Protein AF-A0A6N8KXU2-F1 (afdb_monomer_lite)

pLDDT: mean 87.38, std 12.68, range [38.91, 98.62]

Organism: NCBI:txid1796905

Radius of gyration: 15.98 Å; chains: 1; bounding box: 41×36×48 Å

Structure (mmCIF, N/CA/C/O backbone):
data_AF-A0A6N8KXU2-F1
#
_entry.id   AF-A0A6N8KXU2-F1
#
loop_
_atom_site.group_PDB
_atom_site.id
_atom_site.type_symbol
_atom_site.label_atom_id
_atom_site.label_alt_id
_atom_site.label_comp_id
_atom_site.label_asym_id
_atom_site.label_entity_id
_atom_site.label_seq_id
_atom_site.pdbx_PDB_ins_code
_atom_site.Cartn_x
_atom_site.Cartn_y
_atom_site.Cartn_z
_atom_site.occupancy
_atom_site.B_iso_or_equiv
_atom_site.auth_seq_id
_atom_site.auth_comp_id
_atom_site.auth_asym_id
_atom_site.auth_atom_id
_atom_site.pdbx_PDB_model_num
ATOM 1 N N . MET A 1 1 ? 25.564 -5.562 -4.227 1.00 48.78 1 MET A N 1
ATOM 2 C CA . MET A 1 1 ? 24.371 -6.115 -3.561 1.00 48.78 1 MET A CA 1
ATOM 3 C C . MET A 1 1 ? 23.295 -5.070 -3.730 1.00 48.78 1 MET A C 1
ATOM 5 O O . MET A 1 1 ? 23.654 -3.900 -3.705 1.00 48.78 1 MET A O 1
ATOM 9 N N . SER A 1 2 ? 22.069 -5.476 -4.049 1.00 66.81 2 SER A N 1
ATOM 10 C CA . SER A 1 2 ? 20.947 -4.547 -3.944 1.00 66.81 2 SER A CA 1
ATOM 11 C C . SER A 1 2 ? 20.607 -4.427 -2.455 1.00 66.81 2 SER A C 1
ATOM 13 O O . SER A 1 2 ? 21.058 -5.248 -1.650 1.00 66.81 2 SER A O 1
ATOM 15 N N . GLU A 1 3 ? 19.956 -3.340 -2.080 1.00 80.69 3 GLU A N 1
ATOM 16 C CA . GLU A 1 3 ? 19.550 -3.080 -0.707 1.00 80.69 3 GLU A CA 1
ATOM 17 C C . GLU A 1 3 ? 18.015 -3.194 -0.625 1.00 80.69 3 GLU A C 1
ATOM 19 O O . GLU A 1 3 ? 17.328 -2.815 -1.582 1.00 80.69 3 GLU A O 1
ATOM 24 N N . PRO A 1 4 ? 17.450 -3.761 0.460 1.00 85.88 4 PRO A N 1
ATOM 25 C CA . PRO A 1 4 ? 16.006 -3.900 0.602 1.00 85.88 4 PRO A CA 1
ATOM 26 C C . PRO A 1 4 ? 15.345 -2.528 0.686 1.00 85.88 4 PRO A C 1
ATOM 28 O O . PRO A 1 4 ? 15.798 -1.650 1.419 1.00 85.88 4 PRO A O 1
ATOM 31 N N . SER A 1 5 ? 14.247 -2.372 -0.048 1.00 91.50 5 SER A N 1
ATOM 32 C CA . SER A 1 5 ? 13.380 -1.203 0.044 1.00 91.50 5 SER A CA 1
ATOM 33 C C . SER A 1 5 ? 12.462 -1.302 1.259 1.00 91.50 5 SER A C 1
ATOM 35 O O . SER A 1 5 ? 12.186 -2.393 1.765 1.00 91.50 5 SER A O 1
ATOM 37 N N . SER A 1 6 ? 11.944 -0.156 1.684 1.00 92.69 6 SER A N 1
ATOM 38 C CA . SER A 1 6 ? 10.907 -0.037 2.701 1.00 92.69 6 SER A CA 1
ATOM 39 C C . SER A 1 6 ? 9.523 0.007 2.055 1.00 92.69 6 SER A C 1
ATOM 41 O O . SER A 1 6 ? 9.358 0.523 0.948 1.00 92.69 6 SER A O 1
ATOM 43 N N . LEU A 1 7 ? 8.525 -0.527 2.757 1.00 95.06 7 LEU A N 1
ATOM 44 C CA . LEU A 1 7 ? 7.111 -0.451 2.400 1.00 95.06 7 LEU A CA 1
ATOM 45 C C . LEU A 1 7 ? 6.400 0.471 3.385 1.00 95.06 7 LEU A C 1
ATOM 47 O O . LEU A 1 7 ? 6.467 0.258 4.594 1.00 95.06 7 LEU A O 1
ATOM 51 N N . TYR A 1 8 ? 5.688 1.458 2.861 1.00 94.06 8 TYR A N 1
ATOM 52 C CA . TYR A 1 8 ? 4.816 2.328 3.636 1.00 94.06 8 TYR A CA 1
ATOM 53 C C . TYR A 1 8 ? 3.423 2.330 3.021 1.00 94.06 8 TYR A C 1
ATOM 55 O O . TYR A 1 8 ? 3.281 2.453 1.807 1.00 94.06 8 TYR A O 1
ATOM 63 N N . ILE A 1 9 ? 2.392 2.203 3.845 1.00 95.94 9 ILE A N 1
ATOM 64 C CA . ILE A 1 9 ? 0.997 2.231 3.422 1.00 95.94 9 ILE A CA 1
ATOM 65 C C . ILE A 1 9 ? 0.244 3.162 4.359 1.00 95.94 9 ILE A C 1
ATOM 67 O O . ILE A 1 9 ? 0.370 3.049 5.575 1.00 95.94 9 ILE A O 1
ATOM 71 N N . LYS A 1 10 ? -0.551 4.061 3.784 1.00 95.25 10 LYS A N 1
ATOM 72 C CA . LYS A 1 10 ? -1.437 4.965 4.514 1.00 95.25 10 LYS A CA 1
ATOM 73 C C . LYS A 1 10 ? -2.760 5.068 3.788 1.00 95.25 10 LYS A C 1
ATOM 75 O O . LYS A 1 10 ? -2.794 5.384 2.597 1.00 95.25 10 LYS A O 1
ATOM 80 N N . VAL A 1 11 ? -3.845 4.803 4.500 1.00 97.00 11 VAL A N 1
ATOM 81 C CA . VAL A 1 11 ? -5.174 4.711 3.902 1.00 97.00 11 VAL A CA 1
ATOM 82 C C . VAL A 1 11 ? -6.186 5.320 4.851 1.00 97.00 11 VAL A C 1
ATOM 84 O O . VAL A 1 11 ? -6.336 4.859 5.979 1.00 97.00 11 VAL A O 1
ATOM 87 N N . LYS A 1 12 ? -6.912 6.328 4.371 1.00 97.50 12 LYS A N 1
ATOM 88 C CA . LYS A 1 12 ? -8.147 6.778 4.999 1.00 97.50 12 LYS A CA 1
ATOM 89 C C . LYS A 1 12 ? -9.234 5.765 4.652 1.00 97.50 12 LYS A C 1
ATOM 91 O O . LYS A 1 12 ? -9.623 5.683 3.488 1.00 97.50 12 LYS A O 1
ATOM 96 N N . ILE A 1 13 ? -9.678 4.994 5.635 1.00 98.38 13 ILE A N 1
ATOM 97 C CA . ILE A 1 13 ? -10.637 3.902 5.472 1.00 98.38 13 ILE A CA 1
ATOM 98 C C . ILE A 1 13 ? -11.379 3.661 6.786 1.00 98.38 13 ILE A C 1
ATOM 100 O O . ILE A 1 13 ? -10.768 3.584 7.850 1.00 98.38 13 ILE A O 1
ATOM 104 N N . GLU A 1 14 ? -12.697 3.496 6.728 1.00 98.19 14 GLU A N 1
ATOM 105 C CA . GLU A 1 14 ? -13.480 3.085 7.882 1.00 98.19 14 GLU A CA 1
ATOM 106 C C . GLU A 1 14 ? -13.049 1.697 8.374 1.00 98.19 14 GLU A C 1
ATOM 108 O O . GLU A 1 14 ? -12.844 0.754 7.604 1.00 98.19 14 GLU A O 1
ATOM 113 N N . GLN A 1 15 ? -13.014 1.523 9.694 1.00 98.12 15 GLN A N 1
ATOM 114 C CA . GLN A 1 15 ? -12.578 0.279 10.328 1.00 98.12 15 GLN A CA 1
ATOM 115 C C . GLN A 1 15 ? -13.361 -0.949 9.834 1.00 98.12 15 GLN A C 1
ATOM 117 O O . GLN A 1 15 ? -12.809 -2.041 9.712 1.00 98.12 15 GLN A O 1
ATOM 122 N N . SER A 1 16 ? -14.652 -0.790 9.528 1.00 98.31 16 SER A N 1
ATOM 123 C CA . SER A 1 16 ? -15.491 -1.885 9.028 1.00 98.31 16 SER A CA 1
ATOM 124 C C . SER A 1 16 ? -15.087 -2.345 7.616 1.00 98.31 16 SER A C 1
ATOM 126 O O . SER A 1 16 ? -15.074 -3.550 7.332 1.00 98.31 16 SER A O 1
ATOM 128 N N . HIS A 1 17 ? -14.681 -1.411 6.754 1.00 98.56 17 HIS A N 1
ATOM 129 C CA . HIS A 1 17 ? -14.175 -1.681 5.411 1.00 98.56 17 HIS A CA 1
ATOM 130 C C . HIS A 1 17 ? -12.783 -2.313 5.473 1.00 98.56 17 HIS A C 1
ATOM 132 O O . HIS A 1 17 ? -12.545 -3.342 4.838 1.00 98.56 17 HIS A O 1
ATOM 138 N N . LEU A 1 18 ? -11.905 -1.787 6.333 1.00 98.62 18 LEU A N 1
ATOM 139 C CA . LEU A 1 18 ? -10.579 -2.355 6.578 1.00 98.62 18 LEU A CA 1
ATOM 140 C C . LEU A 1 18 ? -10.656 -3.799 7.096 1.00 98.62 18 LEU A C 1
ATOM 142 O O . LEU A 1 18 ? -9.958 -4.685 6.605 1.00 98.62 18 LEU A O 1
ATOM 146 N N . ASN A 1 19 ? -11.562 -4.072 8.036 1.00 98.56 19 ASN A N 1
ATOM 147 C CA . ASN A 1 19 ? -11.797 -5.427 8.534 1.00 98.56 19 ASN A CA 1
ATOM 148 C C . ASN A 1 19 ? -12.297 -6.371 7.429 1.00 98.56 19 ASN A C 1
ATOM 150 O O . ASN A 1 19 ? -11.917 -7.543 7.394 1.00 98.56 19 ASN A O 1
ATOM 154 N N . SER A 1 20 ? -13.120 -5.865 6.506 1.00 98.50 20 SER A N 1
ATOM 155 C CA . SER A 1 20 ? -13.600 -6.636 5.355 1.00 98.50 20 SER A CA 1
ATOM 156 C C . SER A 1 20 ? -12.462 -6.986 4.394 1.00 98.50 20 SER A C 1
ATOM 158 O O . SER A 1 20 ? -12.374 -8.132 3.948 1.00 98.50 20 SER A O 1
ATOM 160 N N . PHE A 1 21 ? -11.550 -6.043 4.139 1.00 98.25 21 PHE A N 1
ATOM 161 C CA . PHE A 1 21 ? -10.317 -6.300 3.395 1.00 98.25 21 PHE A CA 1
ATOM 162 C C . PHE A 1 21 ? -9.461 -7.364 4.083 1.00 98.25 21 PHE A C 1
ATOM 164 O O . PHE A 1 21 ? -9.044 -8.333 3.449 1.00 98.25 21 PHE A O 1
ATOM 171 N N . PHE A 1 22 ? -9.232 -7.230 5.388 1.00 98.62 22 PHE A N 1
ATOM 172 C CA . PHE A 1 22 ? -8.391 -8.152 6.147 1.00 98.62 22 PHE A CA 1
ATOM 173 C C . PHE A 1 22 ? -8.942 -9.574 6.226 1.00 98.62 22 PHE A C 1
ATOM 175 O O . PHE A 1 22 ? -8.154 -10.519 6.282 1.00 98.62 22 PHE A O 1
ATOM 182 N N . ALA A 1 23 ? -10.264 -9.743 6.194 1.00 98.38 23 ALA A N 1
ATOM 183 C CA . ALA A 1 23 ? -10.912 -11.051 6.165 1.00 98.38 23 ALA A CA 1
ATOM 184 C C . ALA A 1 23 ? -10.867 -11.727 4.781 1.00 98.38 23 ALA A C 1
ATOM 186 O O . ALA A 1 23 ? -11.053 -12.944 4.683 1.00 98.38 23 ALA A O 1
ATOM 187 N N . ALA A 1 24 ? -10.638 -10.964 3.711 1.00 97.50 24 ALA A N 1
ATOM 188 C CA . ALA A 1 24 ? -10.588 -11.485 2.354 1.00 97.50 24 ALA A CA 1
ATOM 189 C C . ALA A 1 24 ? -9.274 -12.213 2.056 1.00 97.50 24 ALA A C 1
ATOM 191 O O . ALA A 1 24 ? -8.282 -12.070 2.768 1.00 97.50 24 ALA A O 1
ATOM 192 N N . ARG A 1 25 ? -9.266 -13.016 0.988 1.00 95.69 25 ARG A N 1
ATOM 193 C CA . ARG A 1 25 ? -8.050 -13.671 0.489 1.00 95.69 25 ARG A CA 1
ATOM 194 C C . ARG A 1 25 ? -7.204 -12.692 -0.329 1.00 95.69 25 ARG A C 1
ATOM 196 O O . ARG A 1 25 ? -7.798 -11.880 -1.040 1.00 95.69 25 ARG A O 1
ATOM 203 N N . PRO A 1 26 ? -5.866 -12.839 -0.331 1.00 93.12 26 PRO A N 1
ATOM 204 C CA . PRO A 1 26 ? -5.005 -12.093 -1.239 1.00 93.12 26 PRO A CA 1
ATOM 205 C C . PRO A 1 26 ? -5.450 -12.250 -2.685 1.00 93.12 26 PRO A C 1
ATOM 207 O O . PRO A 1 26 ? -5.642 -13.367 -3.178 1.00 93.12 26 PRO A O 1
ATOM 210 N N . ALA A 1 27 ? -5.627 -11.115 -3.356 1.00 85.06 27 ALA A N 1
ATOM 211 C CA . ALA A 1 27 ? -6.028 -11.094 -4.748 1.00 85.06 27 ALA A CA 1
ATOM 212 C C . ALA A 1 27 ? -4.944 -11.733 -5.626 1.00 85.06 27 ALA A C 1
ATOM 214 O O . ALA A 1 27 ? -3.754 -11.424 -5.528 1.00 85.06 27 ALA A O 1
ATOM 215 N N . THR A 1 28 ? -5.364 -12.607 -6.536 1.00 76.81 28 THR A N 1
ATOM 216 C CA . THR A 1 28 ? -4.525 -13.056 -7.648 1.00 76.81 28 THR A CA 1
ATOM 217 C C . THR A 1 28 ? -4.659 -12.027 -8.762 1.00 76.81 28 THR A C 1
ATOM 219 O O . THR A 1 28 ? -5.720 -11.931 -9.381 1.00 76.81 28 THR A O 1
ATOM 222 N N . ALA A 1 29 ? -3.631 -11.216 -8.992 1.00 68.38 29 ALA A N 1
ATOM 223 C CA . ALA A 1 29 ? -3.751 -10.136 -9.960 1.00 68.38 29 ALA A CA 1
ATOM 224 C C . ALA A 1 29 ? -3.872 -10.630 -11.400 1.00 68.38 29 ALA A C 1
ATOM 226 O O . ALA A 1 29 ? -3.250 -11.612 -11.810 1.00 68.38 29 ALA A O 1
ATOM 227 N N . THR A 1 30 ? -4.620 -9.848 -12.174 1.00 62.84 30 THR A N 1
ATOM 228 C CA . THR A 1 30 ? -4.462 -9.751 -13.624 1.00 62.84 30 THR A CA 1
ATOM 229 C C . THR A 1 30 ? -3.836 -8.386 -13.879 1.00 62.84 30 THR A C 1
ATOM 231 O O . THR A 1 30 ? -4.358 -7.391 -13.374 1.00 62.84 30 THR A O 1
ATOM 234 N N . ALA A 1 31 ? -2.710 -8.330 -14.589 1.00 69.06 31 ALA A N 1
ATOM 235 C CA . ALA A 1 31 ? -1.998 -7.075 -14.797 1.00 69.06 31 ALA A CA 1
ATOM 236 C C . ALA A 1 31 ? -2.904 -6.015 -15.445 1.00 69.06 31 ALA A C 1
ATOM 238 O O . ALA A 1 31 ? -3.555 -6.271 -16.461 1.00 69.06 31 ALA A O 1
ATOM 239 N N . SER A 1 32 ? -2.955 -4.820 -14.852 1.00 83.12 32 SER A N 1
ATOM 240 C CA . SER A 1 32 ? -3.640 -3.681 -15.463 1.00 83.12 32 SER A CA 1
ATOM 241 C C . SER A 1 32 ? -2.713 -3.001 -16.474 1.00 83.12 32 SER A C 1
ATOM 243 O O . SER A 1 32 ? -1.491 -3.012 -16.324 1.00 83.12 32 SER A O 1
ATOM 245 N N . LYS A 1 33 ? -3.279 -2.326 -17.483 1.00 88.56 33 LYS A N 1
ATOM 246 C CA . LYS A 1 33 ? -2.478 -1.529 -18.436 1.00 88.56 33 LYS A CA 1
ATOM 247 C C . LYS A 1 33 ? -1.626 -0.462 -17.741 1.00 88.56 33 LYS A C 1
ATOM 249 O O . LYS A 1 33 ? -0.551 -0.121 -18.221 1.00 88.56 33 LYS A O 1
ATOM 254 N N . ASN A 1 34 ? -2.115 0.083 -16.628 1.00 92.62 34 ASN A N 1
ATOM 255 C CA . ASN A 1 34 ? -1.386 1.076 -15.849 1.00 92.62 34 ASN A CA 1
ATOM 256 C C . ASN A 1 34 ? -0.218 0.437 -15.063 1.00 92.62 34 ASN A C 1
ATOM 258 O O . ASN A 1 34 ? 0.867 1.011 -15.049 1.00 92.62 34 ASN A O 1
ATOM 262 N N . GLN A 1 35 ? -0.379 -0.781 -14.533 1.00 91.69 35 GLN A N 1
ATOM 263 C CA . GLN A 1 35 ? 0.725 -1.544 -13.935 1.00 91.69 35 GLN A CA 1
ATOM 264 C C . GLN A 1 35 ? 1.794 -1.907 -14.974 1.00 91.69 35 GLN A C 1
ATOM 266 O O . GLN A 1 35 ? 2.985 -1.776 -14.704 1.00 91.69 35 GLN A O 1
ATOM 271 N N . GLU A 1 36 ? 1.387 -2.322 -16.178 1.00 91.94 36 GLU A N 1
ATOM 272 C CA . GLU A 1 36 ? 2.316 -2.584 -17.285 1.00 91.94 36 GLU A CA 1
ATOM 273 C C . GLU A 1 36 ? 3.099 -1.324 -17.675 1.00 91.94 36 GLU A C 1
ATOM 275 O O . GLU A 1 36 ? 4.317 -1.382 -17.835 1.00 91.94 36 GLU A O 1
ATOM 280 N N . ALA A 1 37 ? 2.429 -0.173 -17.786 1.00 92.44 37 ALA A N 1
ATOM 281 C CA . ALA A 1 37 ? 3.085 1.096 -18.093 1.00 92.44 37 ALA A CA 1
ATOM 282 C C . ALA A 1 37 ? 4.099 1.501 -17.009 1.00 92.44 37 ALA A C 1
ATOM 284 O O . ALA A 1 37 ? 5.222 1.893 -17.338 1.00 92.44 37 ALA A O 1
ATOM 285 N N . TRP A 1 38 ? 3.739 1.355 -15.729 1.00 93.44 38 TRP A N 1
ATOM 286 C CA . TRP A 1 38 ? 4.672 1.557 -14.620 1.00 93.44 38 TRP A CA 1
ATOM 287 C C . TRP A 1 38 ? 5.869 0.604 -14.718 1.00 93.44 38 TRP A C 1
ATOM 289 O O . TRP A 1 38 ? 7.009 1.069 -14.701 1.00 93.44 38 TRP A O 1
ATOM 299 N N . TRP A 1 39 ? 5.642 -0.696 -14.918 1.00 93.06 39 TRP A N 1
ATOM 300 C CA . TRP A 1 39 ? 6.710 -1.692 -15.035 1.00 93.06 39 TRP A CA 1
ATOM 301 C C . TRP A 1 39 ? 7.709 -1.344 -16.146 1.00 93.06 39 TRP A C 1
ATOM 303 O O . TRP A 1 39 ? 8.917 -1.329 -15.915 1.00 93.06 39 TRP A O 1
ATOM 313 N N . GLN A 1 40 ? 7.208 -0.976 -17.329 1.00 91.69 40 GLN A N 1
ATOM 314 C CA . GLN A 1 40 ? 8.038 -0.615 -18.485 1.00 91.69 40 GLN A CA 1
ATOM 315 C C . GLN A 1 40 ? 8.783 0.717 -18.318 1.00 91.69 40 GLN A C 1
ATOM 317 O O . GLN A 1 40 ? 9.769 0.964 -19.010 1.00 91.69 40 GLN A O 1
ATOM 322 N N . SER A 1 41 ? 8.338 1.581 -17.402 1.00 90.56 41 SER A N 1
ATOM 323 C CA . SER A 1 41 ? 9.043 2.829 -17.085 1.00 90.56 41 SER A CA 1
ATOM 324 C C . SER A 1 41 ? 10.292 2.616 -16.227 1.00 90.56 41 SER A C 1
ATOM 326 O O . SER A 1 41 ? 11.170 3.480 -16.201 1.00 90.56 41 SER A O 1
ATOM 328 N N . ARG A 1 42 ? 10.376 1.497 -15.489 1.00 87.75 42 ARG A N 1
ATOM 329 C CA . ARG A 1 42 ? 11.459 1.269 -14.529 1.00 87.75 42 ARG A CA 1
ATOM 330 C C . ARG A 1 42 ? 12.764 0.975 -15.268 1.00 87.75 42 ARG A C 1
ATOM 332 O O . ARG A 1 42 ? 12.830 0.146 -16.176 1.00 87.75 42 ARG A O 1
ATOM 339 N N . LYS A 1 43 ? 13.849 1.623 -14.840 1.00 83.81 43 LYS A N 1
ATOM 340 C CA . LYS A 1 43 ? 15.184 1.399 -15.402 1.00 83.81 43 LYS A CA 1
ATOM 341 C C . LYS A 1 43 ? 15.750 0.066 -14.907 1.00 83.81 43 LYS A C 1
ATOM 343 O O . LYS A 1 43 ? 16.287 -0.016 -13.807 1.00 83.81 43 LYS A O 1
ATOM 348 N N . MET A 1 44 ? 15.666 -0.969 -15.737 1.00 83.25 44 MET A N 1
ATOM 349 C CA . MET A 1 44 ? 16.215 -2.297 -15.444 1.00 83.25 44 MET A CA 1
ATOM 350 C C . MET A 1 44 ? 17.469 -2.568 -16.273 1.00 83.25 44 MET A C 1
ATOM 352 O O . MET A 1 44 ? 17.548 -2.186 -17.439 1.00 83.25 44 MET A O 1
ATOM 356 N N . TYR A 1 45 ? 18.441 -3.272 -15.687 1.00 79.38 45 TYR A N 1
ATOM 357 C CA . TYR A 1 45 ? 19.647 -3.696 -16.409 1.00 79.38 45 TYR A CA 1
ATOM 358 C C . TYR A 1 45 ? 19.316 -4.622 -17.593 1.00 79.38 45 TYR A C 1
ATOM 360 O O . TYR A 1 45 ? 19.949 -4.540 -18.641 1.00 79.38 45 TYR A O 1
ATOM 368 N N . SER A 1 46 ? 18.291 -5.466 -17.437 1.00 84.50 46 SER A N 1
ATOM 369 C CA . SER A 1 46 ? 17.734 -6.309 -18.496 1.00 84.50 46 SER A CA 1
ATOM 370 C C . SER A 1 46 ? 16.210 -6.173 -18.492 1.00 84.50 46 SER A C 1
ATOM 372 O O . SER A 1 46 ? 15.569 -6.792 -17.640 1.00 84.50 46 SER A O 1
ATOM 374 N N . PRO A 1 47 ? 15.623 -5.371 -19.399 1.00 84.44 47 PRO A N 1
ATOM 375 C CA . PRO A 1 47 ? 14.175 -5.263 -19.526 1.00 84.44 47 PRO A CA 1
ATOM 376 C C . PRO A 1 47 ? 13.534 -6.639 -19.726 1.00 84.44 47 PRO A C 1
ATOM 378 O O . PRO A 1 47 ? 14.046 -7.469 -20.479 1.00 84.44 47 PRO A O 1
ATOM 381 N N . MET A 1 48 ? 12.422 -6.878 -19.040 1.00 89.06 48 MET A N 1
ATOM 382 C CA . MET A 1 48 ? 11.649 -8.112 -19.141 1.00 89.06 48 MET A CA 1
ATOM 383 C C . MET A 1 48 ? 10.159 -7.809 -19.051 1.00 89.06 48 MET A C 1
ATOM 385 O O . MET A 1 48 ? 9.765 -6.773 -18.513 1.00 89.06 48 MET A O 1
ATOM 389 N N . ASP A 1 49 ? 9.332 -8.727 -19.541 1.00 90.25 49 ASP A N 1
ATOM 390 C CA . ASP A 1 49 ? 7.884 -8.621 -19.389 1.00 90.25 49 ASP A CA 1
ATOM 391 C C . ASP A 1 49 ? 7.482 -8.698 -17.912 1.00 90.25 49 ASP A C 1
ATOM 393 O O . ASP A 1 49 ? 8.138 -9.375 -17.112 1.00 90.25 49 ASP A O 1
ATOM 397 N N . LEU A 1 50 ? 6.392 -8.009 -17.560 1.00 89.56 50 LEU A N 1
ATOM 398 C CA . LEU A 1 50 ? 5.820 -8.040 -16.217 1.00 89.56 50 LEU A CA 1
ATOM 399 C C . LEU A 1 50 ? 5.500 -9.498 -15.840 1.00 89.56 50 LEU A C 1
ATOM 401 O O . LEU A 1 50 ? 4.673 -10.124 -16.519 1.00 89.56 50 LEU A O 1
ATOM 405 N N . PRO A 1 51 ? 6.123 -10.056 -14.782 1.00 87.75 51 PRO A N 1
ATOM 406 C CA . PRO A 1 51 ? 5.885 -11.434 -14.382 1.00 87.75 51 PRO A CA 1
ATOM 407 C C . PRO A 1 51 ? 4.408 -11.702 -14.093 1.00 87.75 51 PRO A C 1
ATOM 409 O O . PRO A 1 51 ? 3.775 -11.009 -13.300 1.00 87.75 51 PRO A O 1
ATOM 412 N N . GLN A 1 52 ? 3.872 -12.743 -14.724 1.00 84.56 52 GLN A N 1
ATOM 413 C CA . GLN A 1 52 ? 2.487 -13.170 -14.545 1.00 84.56 52 GLN A CA 1
ATOM 414 C C . GLN A 1 52 ? 2.392 -14.308 -13.525 1.00 84.56 52 GLN A C 1
ATOM 416 O O . GLN A 1 52 ? 3.333 -15.085 -13.352 1.00 84.56 52 GLN A O 1
ATOM 421 N N . GLY 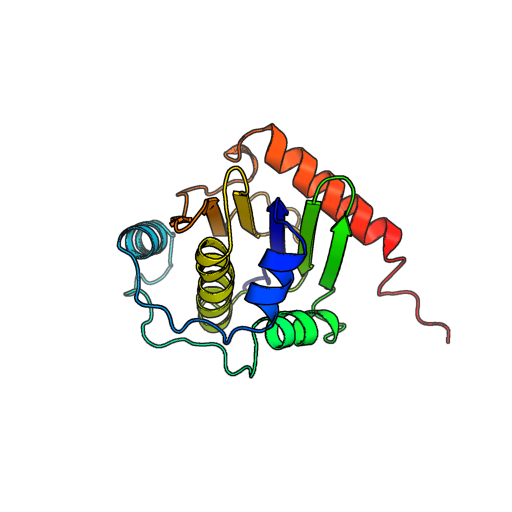A 1 53 ? 1.233 -14.434 -12.876 1.00 83.12 53 GLY A N 1
ATOM 422 C CA . GLY A 1 53 ? 0.932 -15.568 -11.996 1.00 83.12 53 GLY A CA 1
ATOM 423 C C . GLY A 1 53 ? 1.696 -15.579 -10.670 1.00 83.12 53 GLY A C 1
ATOM 424 O O . GLY A 1 53 ? 1.795 -16.630 -10.042 1.00 83.12 53 GLY A O 1
ATOM 425 N N . LEU A 1 54 ? 2.236 -14.436 -10.237 1.00 86.88 54 LEU A N 1
ATOM 426 C CA . LEU A 1 54 ? 2.765 -14.277 -8.884 1.00 86.88 54 LEU A CA 1
ATOM 427 C C . LEU A 1 54 ? 1.613 -13.994 -7.911 1.00 86.88 54 LEU A C 1
ATOM 429 O O . LEU A 1 54 ? 0.763 -13.145 -8.179 1.00 86.88 54 LEU A O 1
ATOM 433 N N . PHE A 1 55 ? 1.584 -14.695 -6.779 1.00 86.62 55 PHE A N 1
ATOM 434 C CA . PHE A 1 55 ? 0.548 -14.540 -5.759 1.00 86.62 55 PHE A CA 1
ATOM 435 C C . PHE A 1 55 ? 1.090 -14.850 -4.365 1.00 86.62 55 PHE A C 1
ATOM 437 O O . PHE A 1 55 ? 2.049 -15.609 -4.217 1.00 86.62 55 PHE A O 1
ATOM 444 N N . ILE A 1 56 ? 0.447 -14.276 -3.346 1.00 91.44 56 ILE A N 1
ATOM 445 C CA . ILE A 1 56 ? 0.753 -14.553 -1.942 1.00 91.44 56 ILE A CA 1
ATOM 446 C C . ILE A 1 56 ? -0.020 -15.794 -1.499 1.00 91.44 56 ILE A C 1
ATOM 448 O O . ILE A 1 56 ? -1.237 -15.878 -1.670 1.00 91.44 56 ILE A O 1
ATOM 452 N N . GLN A 1 57 ? 0.682 -16.758 -0.908 1.00 91.75 57 GLN A N 1
ATOM 453 C CA . GLN A 1 57 ? 0.071 -17.945 -0.314 1.00 91.75 57 GLN A CA 1
ATOM 454 C C . GLN A 1 57 ? -0.303 -17.685 1.144 1.00 91.75 57 GLN A C 1
ATOM 456 O O . GLN A 1 57 ? 0.343 -18.184 2.056 1.00 91.75 57 GLN A O 1
ATOM 461 N N . ALA A 1 58 ? -1.373 -16.924 1.356 1.00 94.94 58 ALA A N 1
ATOM 462 C CA . ALA A 1 58 ? -1.927 -16.692 2.684 1.00 94.94 58 ALA A CA 1
ATOM 463 C C . ALA A 1 58 ? -3.432 -16.973 2.714 1.00 94.94 58 ALA A C 1
ATOM 465 O O . ALA A 1 58 ? -4.133 -16.876 1.703 1.00 94.94 58 ALA A O 1
ATOM 466 N N . ALA A 1 59 ? -3.934 -17.347 3.893 1.00 96.38 59 ALA A N 1
ATOM 467 C CA . ALA A 1 59 ? -5.354 -17.625 4.083 1.00 96.38 59 ALA A CA 1
ATOM 468 C C . ALA A 1 59 ? -6.212 -16.356 3.982 1.00 96.38 59 ALA A C 1
ATOM 470 O O . ALA A 1 59 ? -7.353 -16.437 3.528 1.00 96.38 59 ALA A O 1
ATOM 471 N N . THR A 1 60 ? -5.663 -15.212 4.394 1.00 98.19 60 THR A N 1
ATOM 472 C CA . THR A 1 60 ? -6.311 -13.899 4.377 1.00 98.19 60 THR A CA 1
ATOM 473 C C . THR A 1 60 ? -5.283 -12.789 4.150 1.00 98.19 60 THR A C 1
ATOM 475 O O . THR A 1 60 ? -4.088 -13.012 4.349 1.00 98.19 60 THR A O 1
ATOM 478 N N . ASN A 1 61 ? -5.734 -11.590 3.776 1.00 97.81 61 ASN A N 1
ATOM 479 C CA . ASN A 1 61 ? -4.889 -10.397 3.707 1.00 97.81 61 ASN A CA 1
ATOM 480 C C . ASN A 1 61 ? -4.266 -10.086 5.069 1.00 97.81 61 ASN A C 1
ATOM 482 O O . ASN A 1 61 ? -3.082 -9.778 5.134 1.00 97.81 61 ASN A O 1
ATOM 486 N N . ARG A 1 62 ? -5.020 -10.256 6.166 1.00 98.38 62 ARG A N 1
ATOM 487 C CA . ARG A 1 62 ? -4.503 -10.076 7.533 1.00 98.38 62 ARG A CA 1
ATOM 488 C C . ARG A 1 62 ? -3.243 -10.899 7.800 1.00 98.38 62 ARG A C 1
ATOM 490 O O . ARG A 1 62 ? -2.259 -10.368 8.299 1.00 98.38 62 ARG A O 1
ATOM 497 N N . ALA A 1 63 ? -3.254 -12.171 7.399 1.00 98.06 63 ALA A N 1
ATOM 498 C CA . ALA A 1 63 ? -2.125 -13.071 7.611 1.00 98.06 63 ALA A CA 1
ATOM 499 C C . ALA A 1 63 ? -0.845 -12.608 6.889 1.00 98.06 63 ALA A C 1
ATOM 501 O O . ALA A 1 63 ? 0.246 -12.882 7.373 1.00 98.06 63 ALA A O 1
ATOM 502 N N . VAL A 1 64 ? -0.973 -11.880 5.772 1.00 96.75 64 VAL A N 1
ATOM 503 C CA . VAL A 1 64 ? 0.172 -11.302 5.048 1.00 96.75 64 VAL A CA 1
ATOM 504 C C . VAL A 1 64 ? 0.872 -10.236 5.892 1.00 96.75 64 VAL A C 1
ATOM 506 O O . VAL A 1 64 ? 2.092 -10.252 6.030 1.00 96.75 64 VAL A O 1
ATOM 509 N N . PHE A 1 65 ? 0.103 -9.312 6.467 1.00 97.56 65 PHE A N 1
ATOM 510 C CA . PHE A 1 65 ? 0.654 -8.238 7.296 1.00 97.56 65 PHE A CA 1
ATOM 511 C C . PHE A 1 65 ? 1.142 -8.763 8.650 1.00 97.56 65 PHE A C 1
ATOM 513 O O . PHE A 1 65 ? 2.184 -8.325 9.130 1.00 97.56 65 PHE A O 1
ATOM 520 N N . ASP A 1 66 ? 0.454 -9.750 9.231 1.00 97.62 66 ASP A N 1
ATOM 521 C CA . ASP A 1 66 ? 0.873 -10.384 10.487 1.00 97.62 66 ASP A CA 1
ATOM 522 C C . ASP A 1 66 ? 2.221 -11.102 10.358 1.00 97.62 66 ASP A C 1
ATOM 524 O O . ASP A 1 66 ? 3.016 -11.075 11.295 1.00 97.62 66 ASP A O 1
ATOM 528 N N . GLU A 1 67 ? 2.507 -11.716 9.206 1.00 95.69 67 GLU A N 1
ATOM 529 C CA . GLU A 1 67 ? 3.807 -12.342 8.943 1.00 95.69 67 GLU A CA 1
ATOM 530 C C . GLU A 1 67 ? 4.943 -11.308 8.972 1.00 95.69 67 GLU A C 1
ATOM 532 O O . GLU A 1 67 ? 5.972 -11.544 9.607 1.00 95.69 67 GLU A O 1
ATOM 537 N N . LEU A 1 68 ? 4.731 -10.133 8.370 1.00 94.69 68 LEU A N 1
ATOM 538 C CA . LEU A 1 68 ? 5.698 -9.031 8.401 1.00 94.69 68 LEU A CA 1
ATOM 539 C C . LEU A 1 68 ? 5.859 -8.439 9.805 1.00 94.69 68 LEU A C 1
ATOM 541 O O . LEU A 1 68 ? 6.980 -8.178 10.229 1.00 94.69 68 LEU A O 1
ATOM 545 N N . LEU A 1 69 ? 4.760 -8.260 10.545 1.00 94.38 69 LEU A N 1
ATOM 546 C CA . LEU A 1 69 ? 4.792 -7.781 11.934 1.00 94.38 69 LEU A CA 1
ATOM 547 C C . LEU A 1 69 ? 5.507 -8.764 12.869 1.00 94.38 69 LEU A C 1
ATOM 549 O O . LEU A 1 69 ? 6.143 -8.351 13.838 1.00 94.38 69 LEU A O 1
ATOM 553 N N . ALA A 1 70 ? 5.415 -10.066 12.590 1.00 93.88 70 ALA A N 1
ATOM 554 C CA . ALA A 1 70 ? 6.076 -11.101 13.373 1.00 93.88 70 ALA A CA 1
ATOM 555 C C . ALA A 1 70 ? 7.569 -11.271 13.030 1.00 93.88 70 ALA A C 1
ATOM 557 O O . ALA A 1 70 ? 8.340 -11.712 13.893 1.00 93.88 70 ALA A O 1
ATOM 558 N N . ASP A 1 71 ? 8.008 -10.936 11.808 1.00 90.88 71 ASP A N 1
ATOM 559 C CA . ASP A 1 71 ? 9.426 -10.995 11.439 1.00 90.88 71 ASP A CA 1
ATOM 560 C C . ASP A 1 71 ? 10.191 -9.803 12.026 1.00 90.88 71 ASP A C 1
ATOM 562 O O . ASP A 1 71 ? 10.207 -8.692 11.497 1.00 90.88 71 ASP A O 1
ATOM 566 N N . ARG A 1 72 ? 10.930 -10.061 13.109 1.00 85.25 72 ARG A N 1
ATOM 567 C CA . ARG A 1 72 ? 11.792 -9.060 13.760 1.00 85.25 72 ARG A CA 1
ATOM 568 C C . ARG A 1 72 ? 12.799 -8.403 12.815 1.00 85.25 72 ARG A C 1
ATOM 570 O O . ARG A 1 72 ? 13.249 -7.300 13.100 1.00 85.25 72 ARG A O 1
ATOM 577 N N . ARG A 1 73 ? 13.183 -9.067 11.721 1.00 85.88 73 ARG A N 1
ATOM 578 C CA . ARG A 1 73 ? 14.129 -8.517 10.739 1.00 85.88 73 ARG A CA 1
ATOM 579 C C . ARG A 1 73 ? 13.467 -7.521 9.797 1.00 85.88 73 ARG A C 1
ATOM 581 O O . ARG A 1 73 ? 14.181 -6.690 9.254 1.00 85.88 73 ARG A O 1
ATOM 588 N N . ALA A 1 74 ? 12.149 -7.609 9.614 1.00 86.56 74 ALA A N 1
ATOM 589 C CA . ALA A 1 74 ? 11.375 -6.716 8.760 1.00 86.56 74 ALA A CA 1
ATOM 590 C C . ALA A 1 74 ? 11.227 -5.316 9.382 1.00 86.56 74 ALA A C 1
ATOM 592 O O . ALA A 1 74 ? 11.146 -4.324 8.658 1.00 86.56 74 ALA A O 1
ATOM 593 N N . VAL A 1 75 ? 11.243 -5.242 10.723 1.00 88.19 75 VAL A N 1
ATOM 594 C CA . VAL A 1 75 ? 10.996 -4.023 11.511 1.00 88.19 75 VAL A CA 1
ATOM 595 C C . VAL A 1 75 ? 9.724 -3.338 11.006 1.00 88.19 75 VAL A C 1
ATOM 597 O O . VAL A 1 75 ? 9.758 -2.307 10.328 1.00 88.19 75 VAL A O 1
ATOM 600 N N . ALA A 1 76 ? 8.597 -3.994 11.280 1.00 91.69 76 ALA A N 1
ATOM 601 C CA . ALA A 1 76 ? 7.284 -3.569 10.830 1.00 91.69 76 ALA A CA 1
ATOM 602 C C . ALA A 1 76 ? 6.422 -3.043 11.981 1.00 91.69 76 ALA A C 1
ATOM 604 O O . ALA A 1 76 ? 6.550 -3.472 13.128 1.00 91.69 76 ALA A O 1
ATOM 605 N N . MET A 1 77 ? 5.541 -2.105 11.653 1.00 92.06 77 MET A N 1
ATOM 606 C CA . MET A 1 77 ? 4.621 -1.454 12.576 1.00 92.06 77 MET A CA 1
ATOM 607 C C . MET A 1 77 ? 3.276 -1.240 11.896 1.00 92.06 77 MET A C 1
ATOM 609 O O . MET A 1 77 ? 3.200 -1.035 10.685 1.00 92.06 77 MET A O 1
ATOM 613 N N . GLU A 1 78 ? 2.216 -1.267 12.691 1.00 93.94 78 GLU A N 1
ATOM 614 C CA . GLU A 1 78 ? 0.852 -1.053 12.237 1.00 93.94 78 GLU A CA 1
ATOM 615 C C . GLU A 1 78 ? 0.092 -0.233 13.270 1.00 93.94 78 GLU A C 1
ATOM 617 O O . GLU A 1 78 ? 0.257 -0.419 14.476 1.00 93.94 78 GLU A O 1
ATOM 622 N N . GLU A 1 79 ? -0.778 0.640 12.786 1.00 93.94 79 GLU A N 1
ATOM 623 C CA . GLU A 1 79 ? -1.684 1.412 13.615 1.00 93.94 79 GLU A CA 1
ATOM 624 C C . GLU A 1 79 ? -2.979 1.732 12.871 1.00 93.94 79 GLU A C 1
ATOM 626 O O . GLU A 1 79 ? -3.041 1.767 11.639 1.00 93.94 79 GLU A O 1
ATOM 631 N N . TYR A 1 80 ? -4.019 2.004 13.649 1.00 95.88 80 TYR A N 1
ATOM 632 C CA . TYR A 1 80 ? -5.269 2.548 13.156 1.00 95.88 80 TYR A CA 1
ATOM 633 C C . TYR A 1 80 ? -5.694 3.693 14.075 1.00 95.88 80 TYR A C 1
ATOM 635 O O . TYR A 1 80 ? -5.911 3.477 15.268 1.00 95.88 80 TYR A O 1
ATOM 643 N N . ASP A 1 81 ? -5.800 4.902 13.532 1.00 94.81 81 ASP A N 1
ATOM 644 C CA . ASP A 1 81 ? -6.327 6.061 14.247 1.00 94.81 81 ASP A CA 1
ATOM 645 C C . ASP A 1 81 ? -7.840 6.159 14.028 1.00 94.81 81 ASP A C 1
ATOM 647 O O . ASP A 1 81 ? -8.316 6.480 12.939 1.00 94.81 81 ASP A O 1
ATOM 651 N N . GLU A 1 82 ? -8.614 5.903 15.084 1.00 94.81 82 GLU A N 1
ATOM 652 C CA . GLU A 1 82 ? -10.077 5.975 15.042 1.00 94.81 82 GLU A CA 1
ATOM 653 C C . GLU A 1 82 ? -10.604 7.391 14.772 1.00 94.81 82 GLU A C 1
ATOM 655 O O . GLU A 1 82 ? -11.679 7.532 14.187 1.00 94.81 82 GLU A O 1
ATOM 660 N N . ALA A 1 83 ? -9.874 8.437 15.179 1.00 94.81 83 ALA A N 1
ATOM 661 C CA . ALA A 1 83 ? -10.329 9.817 15.039 1.00 94.81 83 ALA A CA 1
ATOM 662 C C . ALA A 1 83 ? -10.233 10.308 13.590 1.00 94.81 83 ALA A C 1
ATOM 664 O O . ALA A 1 83 ? -11.143 10.986 13.108 1.00 94.81 83 ALA A O 1
ATOM 665 N N . SER A 1 84 ? -9.141 9.968 12.901 1.00 92.75 84 SER A N 1
ATOM 666 C CA . SER A 1 84 ? -8.944 10.292 11.483 1.00 92.75 84 SER A CA 1
ATOM 667 C C . SER A 1 84 ? -9.421 9.195 10.526 1.00 92.75 84 SER A C 1
ATOM 669 O O . SER A 1 84 ? -9.520 9.453 9.325 1.00 92.75 84 SER A O 1
ATOM 671 N N . GLN A 1 85 ? -9.773 8.016 11.055 1.00 97.00 85 GLN A N 1
ATOM 672 C CA . GLN A 1 85 ? -10.075 6.800 10.294 1.00 97.00 85 GLN A CA 1
ATOM 673 C C . GLN A 1 85 ? -8.944 6.457 9.327 1.00 97.00 85 GLN A C 1
ATOM 675 O O . GLN A 1 85 ? -9.149 6.259 8.130 1.00 97.00 85 GLN A O 1
ATOM 680 N N . GLU A 1 86 ? -7.727 6.449 9.860 1.00 95.62 86 GLU A N 1
ATOM 681 C CA . GLU A 1 86 ? -6.513 6.244 9.090 1.00 95.62 86 GLU A CA 1
ATOM 682 C C . GLU A 1 86 ? -5.804 4.979 9.547 1.00 95.62 86 GLU A C 1
ATOM 684 O O . GLU A 1 86 ? -5.436 4.830 10.710 1.00 95.62 86 GLU A O 1
ATOM 689 N N . TRP A 1 87 ? -5.588 4.073 8.603 1.00 97.25 87 TRP A N 1
ATOM 690 C CA . TRP A 1 87 ? -4.736 2.915 8.778 1.00 97.25 87 TRP A CA 1
ATOM 691 C C . TRP A 1 87 ? -3.346 3.207 8.225 1.00 97.25 87 TRP A C 1
ATOM 693 O O . TRP A 1 87 ? -3.218 3.618 7.067 1.00 97.25 87 TRP A O 1
ATOM 703 N N . THR A 1 88 ? -2.317 2.950 9.031 1.00 95.12 88 THR A N 1
ATOM 704 C CA . THR A 1 88 ? -0.919 3.059 8.608 1.00 95.12 88 THR A CA 1
ATOM 705 C C . THR A 1 88 ? -0.191 1.746 8.858 1.00 95.12 88 THR A C 1
ATOM 707 O O . THR A 1 88 ? -0.282 1.160 9.936 1.00 95.12 88 THR A O 1
ATOM 710 N N . PHE A 1 89 ? 0.576 1.312 7.862 1.00 95.56 89 PHE A N 1
ATOM 711 C CA . PHE A 1 89 ? 1.475 0.171 7.953 1.00 95.56 89 PHE A CA 1
ATOM 712 C C . PHE A 1 89 ? 2.860 0.556 7.436 1.00 95.56 89 PHE A C 1
ATOM 714 O O . PHE A 1 89 ? 2.998 1.174 6.380 1.00 95.56 89 PHE A O 1
ATOM 721 N N . LEU A 1 90 ? 3.893 0.161 8.168 1.00 93.38 90 LEU A N 1
ATOM 722 C CA . LEU A 1 90 ? 5.291 0.373 7.823 1.00 93.38 90 LEU A CA 1
ATOM 723 C C . LEU A 1 90 ? 6.034 -0.954 7.920 1.00 93.38 90 LEU A C 1
ATOM 725 O O . LEU A 1 90 ? 5.839 -1.703 8.868 1.00 93.38 90 LEU A O 1
ATOM 729 N N . CYS A 1 91 ? 6.938 -1.207 6.983 1.00 93.06 91 CYS A N 1
ATOM 730 C CA . CYS A 1 91 ? 7.931 -2.268 7.058 1.00 93.06 91 CYS A CA 1
ATOM 731 C C . CYS A 1 91 ? 9.256 -1.729 6.513 1.00 93.06 91 CYS A C 1
ATOM 733 O O . CYS A 1 91 ? 9.384 -1.508 5.307 1.00 93.06 91 CYS A O 1
ATOM 735 N N . LEU A 1 92 ? 10.235 -1.485 7.390 1.00 89.69 92 LEU A N 1
ATOM 736 C CA . LEU A 1 92 ? 11.499 -0.855 6.991 1.00 89.69 92 LEU A CA 1
ATOM 737 C C . LEU A 1 92 ? 12.342 -1.750 6.084 1.00 89.69 92 LEU A C 1
ATOM 739 O O . LEU A 1 92 ? 12.877 -1.280 5.083 1.00 89.69 92 LEU A O 1
ATOM 743 N N . MET A 1 93 ? 12.438 -3.032 6.423 1.00 90.56 93 MET A N 1
ATOM 744 C CA . MET A 1 93 ? 13.239 -4.022 5.710 1.00 90.56 93 MET A CA 1
ATOM 745 C C . MET A 1 93 ? 12.303 -4.950 4.937 1.00 90.56 93 MET A C 1
ATOM 747 O O . MET A 1 93 ? 12.174 -6.127 5.266 1.00 90.56 93 MET A O 1
ATOM 751 N N . PHE A 1 94 ? 11.591 -4.398 3.949 1.00 93.31 94 PHE A N 1
ATOM 752 C CA . PHE A 1 94 ? 10.565 -5.139 3.220 1.00 93.31 94 PHE A CA 1
ATOM 753 C C . PHE A 1 94 ? 11.171 -6.108 2.201 1.00 93.31 94 PHE A C 1
ATOM 755 O O . PHE A 1 94 ? 11.175 -7.313 2.432 1.00 93.31 94 PHE A O 1
ATOM 762 N N . SER A 1 95 ? 11.658 -5.616 1.059 1.00 92.56 95 SER A N 1
ATOM 763 C CA . SER A 1 95 ? 12.216 -6.488 0.018 1.00 92.56 95 SER A CA 1
ATOM 764 C C . SER A 1 95 ? 12.980 -5.701 -1.044 1.00 92.56 95 SER A C 1
ATOM 766 O O . SER A 1 95 ? 12.744 -4.516 -1.266 1.00 92.56 95 SER A O 1
ATOM 768 N N . GLU A 1 96 ? 13.876 -6.389 -1.741 1.00 88.12 96 GLU A N 1
ATOM 769 C CA . GLU A 1 96 ? 14.520 -5.950 -2.988 1.00 88.12 96 GLU A CA 1
ATOM 770 C C . GLU A 1 96 ? 14.042 -6.757 -4.209 1.00 88.12 96 GLU A C 1
ATOM 772 O O . GLU A 1 96 ? 14.445 -6.509 -5.347 1.00 88.12 96 GLU A O 1
ATOM 777 N N . ASN A 1 97 ? 13.207 -7.774 -3.984 1.00 88.94 97 ASN A N 1
ATOM 778 C CA . ASN A 1 97 ? 12.873 -8.780 -4.974 1.00 88.94 97 ASN A CA 1
ATOM 779 C C . ASN A 1 97 ? 11.478 -8.533 -5.549 1.00 88.94 97 ASN A C 1
ATOM 781 O O . ASN A 1 97 ? 10.467 -8.696 -4.867 1.00 88.94 97 ASN A O 1
ATOM 785 N N . TYR A 1 98 ? 11.397 -8.255 -6.853 1.00 89.19 98 TYR A N 1
ATOM 786 C CA . TYR A 1 98 ? 10.111 -8.084 -7.537 1.00 89.19 98 TYR A CA 1
ATOM 787 C C . TYR A 1 98 ? 9.162 -9.286 -7.401 1.00 89.19 98 TYR A C 1
ATOM 789 O O . TYR A 1 98 ? 7.951 -9.110 -7.506 1.00 89.19 98 TYR A O 1
ATOM 797 N N . ARG A 1 99 ? 9.663 -10.498 -7.117 1.00 89.12 99 ARG A N 1
ATOM 798 C CA . ARG A 1 99 ? 8.806 -11.666 -6.845 1.00 89.12 99 ARG A CA 1
ATOM 799 C C . ARG A 1 99 ? 8.013 -11.564 -5.543 1.00 89.12 99 ARG A C 1
ATOM 801 O O . ARG A 1 99 ? 6.987 -12.223 -5.437 1.00 89.12 99 ARG A O 1
ATOM 808 N N . GLU A 1 100 ? 8.478 -10.765 -4.591 1.00 91.69 100 GLU A N 1
ATOM 809 C CA . GLU A 1 100 ? 7.808 -10.491 -3.314 1.00 91.69 100 GLU A CA 1
ATOM 810 C C . GLU A 1 100 ? 7.048 -9.162 -3.384 1.00 91.69 100 GLU A C 1
ATOM 812 O O . GLU A 1 100 ? 5.892 -9.075 -2.970 1.00 91.69 100 GLU A O 1
ATOM 817 N N . ILE A 1 101 ? 7.664 -8.152 -4.007 1.00 93.06 101 ILE A N 1
ATOM 818 C CA . ILE A 1 101 ? 7.082 -6.818 -4.164 1.00 93.06 101 ILE A CA 1
ATOM 819 C C . ILE A 1 101 ? 5.805 -6.875 -5.010 1.00 93.06 101 ILE A C 1
ATOM 821 O O . ILE A 1 101 ? 4.781 -6.356 -4.584 1.00 93.06 101 ILE A O 1
ATOM 825 N N . LEU A 1 102 ? 5.812 -7.524 -6.182 1.00 92.69 102 LEU A N 1
ATOM 826 C CA . LEU A 1 102 ? 4.642 -7.520 -7.073 1.00 92.69 102 LEU A CA 1
ATOM 827 C C . LEU A 1 102 ? 3.389 -8.143 -6.419 1.00 92.69 102 LEU A C 1
ATOM 829 O O . LEU A 1 102 ? 2.336 -7.505 -6.464 1.00 92.69 102 LEU A O 1
ATOM 833 N N . PRO A 1 103 ? 3.450 -9.322 -5.765 1.00 93.12 103 PRO A N 1
ATOM 834 C CA . PRO A 1 103 ? 2.312 -9.845 -5.008 1.00 93.12 103 PRO A CA 1
ATOM 835 C C . PRO A 1 103 ? 1.832 -8.930 -3.882 1.00 93.12 103 PRO A C 1
ATOM 837 O O . PRO A 1 103 ? 0.624 -8.807 -3.692 1.00 93.12 103 PRO A O 1
ATOM 840 N N . MET A 1 104 ? 2.744 -8.270 -3.161 1.00 95.12 104 MET A N 1
ATOM 841 C CA . MET A 1 104 ? 2.358 -7.298 -2.136 1.00 95.12 104 MET A CA 1
ATOM 842 C C . MET A 1 104 ? 1.631 -6.101 -2.749 1.00 95.12 104 MET A C 1
ATOM 844 O O . MET A 1 104 ? 0.577 -5.713 -2.261 1.00 95.12 104 MET A O 1
ATOM 848 N N . LEU A 1 105 ? 2.120 -5.562 -3.868 1.00 93.88 105 LEU A N 1
ATOM 849 C CA . LEU A 1 105 ? 1.440 -4.475 -4.575 1.00 93.88 105 LEU A CA 1
ATOM 850 C C . LEU A 1 105 ? 0.047 -4.887 -5.054 1.00 93.88 105 LEU A C 1
ATOM 852 O O . LEU A 1 105 ? -0.863 -4.069 -5.023 1.00 93.88 105 LEU A O 1
ATOM 856 N N . ASN A 1 106 ? -0.135 -6.142 -5.463 1.00 92.94 106 ASN A N 1
ATOM 857 C CA . ASN A 1 106 ? -1.445 -6.674 -5.835 1.00 92.94 106 ASN A CA 1
ATOM 858 C C . ASN A 1 106 ? -2.387 -6.765 -4.623 1.00 92.94 106 ASN A C 1
ATOM 860 O O . ASN A 1 106 ? -3.564 -6.424 -4.735 1.00 92.94 106 ASN A O 1
ATOM 864 N N . CYS A 1 107 ? -1.867 -7.180 -3.462 1.00 94.75 107 CYS A N 1
ATOM 865 C CA . CYS A 1 107 ? -2.592 -7.142 -2.192 1.00 94.75 107 CYS A CA 1
ATOM 866 C C . CYS A 1 107 ? -3.028 -5.703 -1.864 1.00 94.75 107 CYS A C 1
ATOM 868 O O . CYS A 1 107 ? -4.220 -5.452 -1.687 1.00 94.75 107 CYS A O 1
ATOM 870 N N . CYS A 1 108 ? -2.100 -4.741 -1.904 1.00 95.25 108 CYS A N 1
ATOM 871 C CA . CYS A 1 108 ? -2.386 -3.324 -1.670 1.00 95.25 108 CYS A CA 1
ATOM 872 C C . CYS A 1 108 ? -3.390 -2.750 -2.680 1.00 95.25 108 CYS A C 1
ATOM 874 O O . CYS A 1 108 ? -4.296 -2.023 -2.294 1.00 95.25 108 CYS A O 1
ATOM 876 N N . ALA A 1 109 ? -3.269 -3.094 -3.965 1.00 95.06 109 ALA A N 1
ATOM 877 C CA . ALA A 1 109 ? -4.191 -2.639 -5.002 1.00 95.06 109 ALA A CA 1
ATOM 878 C C . ALA A 1 109 ? -5.618 -3.150 -4.759 1.00 95.06 109 ALA A C 1
ATOM 880 O O . ALA A 1 109 ? -6.571 -2.403 -4.957 1.00 95.06 109 ALA A O 1
ATOM 881 N N . SER A 1 110 ? -5.774 -4.385 -4.268 1.00 95.06 110 SER A N 1
ATOM 882 C CA . SER A 1 110 ? -7.094 -4.949 -3.947 1.00 95.06 110 SER A CA 1
ATOM 883 C C . SER A 1 110 ? -7.806 -4.248 -2.787 1.00 95.06 110 SER A C 1
ATOM 885 O O . SER A 1 110 ? -9.023 -4.353 -2.670 1.00 95.06 110 SER A O 1
ATOM 887 N N . LEU A 1 111 ? -7.085 -3.477 -1.963 1.00 96.62 111 LEU A N 1
ATOM 888 C CA . LEU A 1 111 ? -7.697 -2.635 -0.935 1.00 96.62 111 LEU A CA 1
ATOM 889 C C . LEU A 1 111 ? -8.685 -1.629 -1.543 1.00 96.62 111 LEU A C 1
ATOM 891 O O . LEU A 1 111 ? -9.691 -1.313 -0.914 1.00 96.62 111 LEU A O 1
ATOM 895 N N . ALA A 1 112 ? -8.435 -1.169 -2.775 1.00 96.69 112 ALA A N 1
ATOM 896 C CA . ALA A 1 112 ? -9.302 -0.226 -3.474 1.00 96.69 112 ALA A CA 1
ATOM 897 C C . ALA A 1 112 ? -10.753 -0.722 -3.601 1.00 96.69 112 ALA A C 1
ATOM 899 O O . ALA A 1 112 ? -11.675 0.089 -3.559 1.00 96.69 112 ALA A O 1
ATOM 900 N N . ASP A 1 113 ? -10.976 -2.038 -3.684 1.00 96.81 113 ASP A N 1
ATOM 901 C CA . ASP A 1 113 ? -12.318 -2.629 -3.780 1.00 96.81 113 ASP A CA 1
ATOM 902 C C . ASP A 1 113 ? -13.150 -2.473 -2.499 1.00 96.81 113 ASP A C 1
ATOM 904 O O . ASP A 1 113 ? -14.372 -2.638 -2.531 1.00 96.81 113 ASP A O 1
ATOM 908 N N . TYR A 1 114 ? -12.495 -2.153 -1.383 1.00 97.88 114 TYR A N 1
ATOM 909 C CA . TYR A 1 114 ? -13.119 -1.946 -0.079 1.00 97.88 114 TYR A CA 1
ATOM 910 C C . TYR A 1 114 ? -13.310 -0.468 0.251 1.00 97.88 114 TYR A C 1
ATOM 912 O O . TYR A 1 114 ? -14.045 -0.166 1.187 1.00 97.88 114 TYR A O 1
ATOM 920 N N . LEU A 1 115 ? -12.684 0.434 -0.512 1.00 98.19 115 LEU A N 1
ATOM 921 C CA . LEU A 1 115 ? -12.800 1.869 -0.289 1.00 98.19 115 LEU A CA 1
ATOM 922 C C . LEU A 1 115 ? -14.164 2.396 -0.756 1.00 98.19 115 LEU A C 1
ATOM 924 O O . LEU A 1 115 ? -14.672 2.002 -1.807 1.00 98.19 115 LEU A O 1
ATOM 928 N N . GLN A 1 116 ? -14.736 3.332 -0.004 1.00 97.62 116 GLN A N 1
ATOM 929 C CA . GLN A 1 116 ? -16.024 3.969 -0.271 1.00 97.62 116 GLN A CA 1
ATOM 930 C C . GLN A 1 116 ? -15.964 5.493 -0.138 1.00 97.62 116 GLN A C 1
ATOM 932 O O . GLN A 1 116 ? -15.169 6.051 0.608 1.00 97.62 116 GLN A O 1
ATOM 937 N N . GLY A 1 117 ? -16.865 6.194 -0.833 1.00 96.00 117 GLY A N 1
ATOM 938 C CA . GLY A 1 117 ? -17.046 7.636 -0.649 1.00 96.00 117 GLY A CA 1
ATOM 939 C C . GLY A 1 117 ? -15.779 8.447 -0.942 1.00 96.00 117 GLY A C 1
ATOM 940 O O . GLY A 1 117 ? -15.340 8.510 -2.088 1.00 96.00 117 GLY A O 1
ATOM 941 N N . ASP A 1 118 ? -15.240 9.109 0.083 1.00 95.62 118 ASP A N 1
ATOM 942 C CA . ASP A 1 118 ? -14.019 9.920 0.022 1.00 95.62 118 ASP A CA 1
ATOM 943 C C . ASP A 1 118 ? -12.774 9.208 0.591 1.0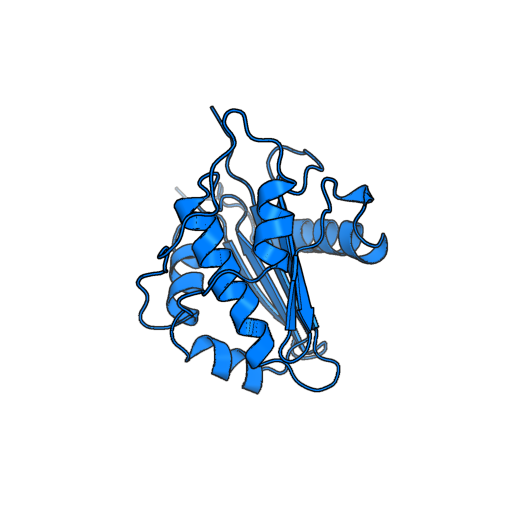0 95.62 118 ASP A C 1
ATOM 945 O O . ASP A 1 118 ? -11.713 9.827 0.716 1.00 95.62 118 ASP A O 1
ATOM 949 N N . GLU A 1 119 ? -12.883 7.919 0.921 1.00 97.62 119 GLU A N 1
ATOM 950 C CA . GLU A 1 119 ? -11.759 7.071 1.318 1.00 97.62 119 GLU A CA 1
ATOM 951 C C . GLU A 1 119 ? -10.724 6.976 0.195 1.00 97.62 119 GLU A C 1
ATOM 953 O O . GLU A 1 119 ? -11.042 6.935 -0.995 1.00 97.62 119 GLU A O 1
ATOM 958 N N . ASN A 1 120 ? -9.452 6.987 0.569 1.00 97.12 120 ASN A N 1
ATOM 959 C CA . ASN A 1 120 ? -8.339 7.007 -0.370 1.00 97.12 120 ASN A CA 1
ATOM 960 C C . ASN A 1 120 ? -7.052 6.590 0.337 1.00 97.12 120 ASN A C 1
ATOM 962 O O . ASN A 1 120 ? -6.983 6.561 1.566 1.00 97.12 120 ASN A O 1
ATOM 966 N N . GLY A 1 121 ? -6.017 6.278 -0.433 1.00 95.12 121 GLY A N 1
ATOM 967 C CA . GLY A 1 121 ? -4.745 5.900 0.159 1.00 95.12 121 GLY A CA 1
ATOM 968 C C . GLY A 1 121 ? -3.570 5.926 -0.795 1.00 95.12 121 GLY A C 1
ATOM 969 O O . GLY A 1 121 ? -3.695 6.174 -1.998 1.00 95.12 121 GLY A O 1
ATOM 970 N N . ILE A 1 122 ? -2.413 5.651 -0.213 1.00 94.88 122 ILE A N 1
ATOM 971 C CA . ILE A 1 122 ? -1.134 5.526 -0.890 1.00 94.88 122 ILE A CA 1
ATOM 972 C C . ILE A 1 122 ? -0.384 4.315 -0.330 1.00 94.88 122 ILE A C 1
ATOM 974 O O . ILE A 1 122 ? -0.371 4.081 0.878 1.00 94.88 122 ILE A O 1
ATOM 978 N N . ALA A 1 123 ? 0.257 3.557 -1.213 1.00 95.19 123 ALA A N 1
ATOM 979 C CA . ALA A 1 123 ? 1.281 2.588 -0.863 1.00 95.19 123 ALA A CA 1
ATOM 980 C C . ALA A 1 123 ? 2.573 2.941 -1.606 1.00 95.19 123 ALA A C 1
ATOM 982 O O . ALA A 1 123 ? 2.572 3.134 -2.823 1.00 95.19 123 ALA A O 1
ATOM 983 N N . LEU A 1 124 ? 3.672 3.030 -0.866 1.00 94.12 124 LEU A N 1
ATOM 984 C CA . LEU A 1 124 ? 4.995 3.356 -1.368 1.00 94.12 124 LEU A CA 1
ATOM 985 C C . LEU A 1 124 ? 5.948 2.193 -1.141 1.00 94.12 124 LEU A C 1
ATOM 987 O O . LEU A 1 124 ? 6.010 1.639 -0.045 1.00 94.12 124 LEU A O 1
ATOM 991 N N . VAL A 1 125 ? 6.741 1.888 -2.164 1.00 93.75 125 VAL A N 1
ATOM 992 C CA . VAL A 1 125 ? 7.964 1.095 -2.018 1.00 93.75 125 VAL A CA 1
ATOM 993 C C . VAL A 1 125 ? 9.116 2.005 -2.386 1.00 93.75 125 VAL A C 1
ATOM 995 O O . VAL A 1 125 ? 9.184 2.488 -3.518 1.00 93.75 125 VAL A O 1
ATOM 998 N N . TYR A 1 126 ? 9.985 2.291 -1.429 1.00 91.19 126 TYR A N 1
ATOM 999 C CA . T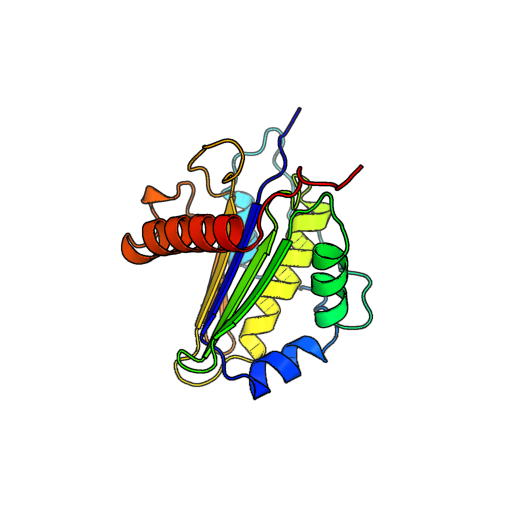YR A 1 126 ? 11.030 3.290 -1.606 1.00 91.19 126 TYR A CA 1
ATOM 1000 C C . TYR A 1 126 ? 12.193 3.050 -0.650 1.00 91.19 126 TYR A C 1
ATOM 1002 O O . TYR A 1 126 ? 12.082 2.309 0.328 1.00 91.19 126 TYR A O 1
ATOM 1010 N N . ASP A 1 127 ? 13.325 3.660 -0.956 1.00 85.69 127 ASP A N 1
ATOM 1011 C CA . ASP A 1 127 ? 14.544 3.498 -0.182 1.00 85.69 127 ASP A CA 1
ATOM 1012 C C . ASP A 1 127 ? 14.594 4.497 0.990 1.00 85.69 127 ASP A C 1
ATOM 1014 O O . ASP A 1 127 ? 15.266 5.525 0.941 1.00 85.69 127 ASP A O 1
ATOM 1018 N N . TYR A 1 128 ? 13.842 4.200 2.054 1.00 81.31 128 TYR A N 1
ATOM 1019 C CA . TYR A 1 128 ? 13.888 4.996 3.282 1.00 81.31 128 TYR A CA 1
ATOM 1020 C C . TYR A 1 128 ? 15.153 4.728 4.101 1.00 81.31 128 TYR A C 1
ATOM 1022 O O . TYR A 1 128 ? 15.831 5.657 4.541 1.00 81.31 128 TYR A O 1
ATOM 1030 N N . PHE A 1 129 ? 15.444 3.447 4.349 1.00 77.19 129 PHE A N 1
ATOM 1031 C CA . PHE A 1 129 ? 16.455 3.034 5.321 1.00 77.19 129 PHE A CA 1
ATOM 1032 C C . PHE A 1 129 ? 17.875 3.447 4.916 1.00 77.19 129 PHE A C 1
ATOM 1034 O O . PHE A 1 129 ? 18.685 3.772 5.785 1.00 77.19 129 PHE A O 1
ATOM 1041 N N . TRP A 1 130 ? 18.174 3.494 3.616 1.00 78.62 130 TRP A N 1
ATOM 1042 C CA . TRP A 1 130 ? 19.509 3.823 3.112 1.00 78.62 130 TRP A CA 1
ATOM 1043 C C . TRP A 1 130 ? 19.684 5.327 2.856 1.00 78.62 130 TRP A C 1
ATOM 1045 O O . TRP A 1 130 ? 20.744 5.778 2.419 1.00 78.62 130 TRP A O 1
ATOM 1055 N N . GLY A 1 131 ? 18.674 6.133 3.213 1.00 74.38 131 GLY A N 1
ATOM 1056 C CA . GLY A 1 131 ? 18.717 7.593 3.142 1.00 74.38 131 GLY A CA 1
ATOM 1057 C C . GLY A 1 131 ? 18.623 8.145 1.719 1.00 74.38 131 GLY A C 1
ATOM 1058 O O . GLY A 1 131 ? 18.948 9.316 1.499 1.00 74.38 131 GLY A O 1
ATOM 1059 N N . SER A 1 132 ? 18.199 7.321 0.760 1.00 80.56 132 SER A N 1
ATOM 1060 C CA . SER A 1 132 ? 17.859 7.773 -0.583 1.00 80.56 132 SER A CA 1
ATOM 1061 C C . SER A 1 132 ? 16.486 8.452 -0.593 1.00 80.56 132 SER A C 1
ATOM 1063 O O . SER A 1 132 ? 15.708 8.410 0.360 1.00 80.56 132 SER A O 1
ATOM 1065 N N . THR A 1 133 ? 16.184 9.127 -1.694 1.00 82.12 133 THR A N 1
ATOM 1066 C CA . THR A 1 133 ? 14.841 9.628 -1.989 1.00 82.12 133 THR A CA 1
ATOM 1067 C C . THR A 1 133 ? 14.207 8.870 -3.146 1.00 82.12 133 THR A C 1
ATOM 1069 O O . THR A 1 133 ? 13.159 9.288 -3.627 1.00 82.12 133 THR A O 1
ATOM 1072 N N . ASP A 1 134 ? 14.814 7.776 -3.605 1.00 88.06 134 ASP A N 1
ATOM 1073 C CA . ASP A 1 134 ? 14.324 7.012 -4.745 1.00 88.06 134 ASP A CA 1
ATOM 1074 C C . ASP A 1 134 ? 13.051 6.234 -4.396 1.00 88.06 134 ASP A C 1
ATOM 1076 O O . ASP A 1 134 ? 13.000 5.445 -3.449 1.00 88.06 134 ASP A O 1
ATOM 1080 N N . VAL A 1 135 ? 12.021 6.444 -5.211 1.00 89.88 135 VAL A N 1
ATOM 1081 C CA . VAL A 1 135 ? 10.729 5.767 -5.134 1.00 89.88 135 VAL A CA 1
ATOM 1082 C C . VAL A 1 135 ? 10.691 4.687 -6.206 1.00 89.88 135 VAL A C 1
ATOM 1084 O O . VAL A 1 135 ? 10.708 4.962 -7.408 1.00 89.88 135 VAL A O 1
ATOM 1087 N N . MET A 1 136 ? 10.614 3.430 -5.775 1.00 91.69 136 MET A N 1
ATOM 1088 C CA . MET A 1 136 ? 10.415 2.302 -6.682 1.00 91.69 136 MET A CA 1
ATOM 1089 C C . MET A 1 136 ? 8.966 2.263 -7.171 1.00 91.69 136 MET A C 1
ATOM 1091 O O . MET A 1 136 ? 8.711 2.061 -8.365 1.00 91.69 136 MET A O 1
ATOM 1095 N N . VAL A 1 137 ? 8.027 2.455 -6.243 1.00 93.19 137 VAL A N 1
ATOM 1096 C CA . VAL A 1 137 ? 6.589 2.371 -6.484 1.00 93.19 137 VAL A CA 1
ATOM 1097 C C . VAL A 1 137 ? 5.870 3.464 -5.720 1.00 93.19 137 VAL A C 1
ATOM 1099 O O . VAL A 1 137 ? 6.052 3.592 -4.513 1.00 93.19 137 VAL A O 1
ATOM 1102 N N . GLU A 1 138 ? 4.976 4.154 -6.416 1.00 94.50 138 GLU A N 1
ATOM 1103 C CA . GLU A 1 138 ? 3.860 4.866 -5.813 1.00 94.50 138 GLU A CA 1
ATOM 1104 C C . GLU A 1 138 ? 2.560 4.285 -6.367 1.00 94.50 138 GLU A C 1
ATOM 1106 O O . GLU A 1 138 ? 2.296 4.350 -7.567 1.00 94.50 138 GLU A O 1
ATOM 1111 N N . LEU A 1 139 ? 1.760 3.692 -5.487 1.00 95.31 139 LEU A N 1
ATOM 1112 C CA . LEU A 1 139 ? 0.435 3.168 -5.782 1.00 95.31 139 LEU A CA 1
ATOM 1113 C C . LEU A 1 139 ? -0.596 4.040 -5.071 1.00 95.31 139 LEU A C 1
ATOM 1115 O O . LEU A 1 139 ? -0.575 4.162 -3.849 1.00 95.31 139 LEU A O 1
ATOM 1119 N N . ARG A 1 140 ? -1.513 4.626 -5.833 1.00 95.56 140 ARG A N 1
ATOM 1120 C CA . ARG A 1 140 ? -2.630 5.418 -5.324 1.00 95.56 140 ARG A CA 1
ATOM 1121 C C . ARG A 1 140 ? -3.909 4.597 -5.348 1.00 95.56 140 ARG A C 1
ATOM 1123 O O . ARG A 1 140 ? -4.152 3.830 -6.279 1.00 95.56 140 ARG A O 1
ATOM 1130 N N . LEU A 1 141 ? -4.719 4.787 -4.313 1.00 96.31 141 LEU A N 1
ATOM 1131 C CA . LEU A 1 141 ? -5.955 4.054 -4.082 1.00 96.31 141 LEU A CA 1
ATOM 1132 C C . LEU A 1 141 ? -7.124 5.030 -3.970 1.00 96.31 141 LEU A C 1
ATOM 1134 O O . LEU A 1 141 ? -7.051 6.032 -3.254 1.00 96.31 141 LEU A O 1
ATOM 1138 N N . ARG A 1 142 ? -8.204 4.714 -4.678 1.00 96.38 142 ARG A N 1
ATOM 1139 C CA . ARG A 1 142 ? -9.516 5.366 -4.624 1.00 96.38 142 ARG A CA 1
ATOM 1140 C C . ARG A 1 142 ? -10.595 4.277 -4.663 1.00 96.38 142 ARG A C 1
ATOM 1142 O O . ARG A 1 142 ? -10.270 3.135 -4.988 1.00 96.38 142 ARG A O 1
ATOM 1149 N N . PRO A 1 143 ? -11.866 4.590 -4.365 1.00 97.62 143 PRO A N 1
ATOM 1150 C CA . PRO A 1 143 ? -12.943 3.607 -4.432 1.00 97.62 143 PRO A CA 1
ATOM 1151 C C . PRO A 1 143 ? -12.968 2.871 -5.776 1.00 97.62 143 PRO A C 1
ATOM 1153 O O . PRO A 1 143 ? -13.168 3.489 -6.822 1.00 97.62 143 PRO A O 1
ATOM 1156 N N . HIS A 1 144 ? -12.749 1.554 -5.727 1.00 94.88 144 HIS A N 1
ATOM 1157 C CA . HIS A 1 144 ? -12.692 0.622 -6.862 1.00 94.88 144 HIS A CA 1
ATOM 1158 C C . HIS A 1 144 ? -11.607 0.903 -7.912 1.00 94.88 144 HIS A C 1
ATOM 1160 O O . HIS A 1 144 ? -11.685 0.408 -9.039 1.00 94.88 144 HIS A O 1
ATOM 1166 N N . GLU A 1 145 ? -10.589 1.692 -7.572 1.00 94.75 145 GLU A N 1
ATOM 1167 C CA . GLU A 1 145 ? -9.509 2.027 -8.491 1.00 94.75 145 GLU A CA 1
ATOM 1168 C C . GLU A 1 145 ? -8.155 2.080 -7.778 1.00 94.75 145 GLU A C 1
ATOM 1170 O O . GLU A 1 145 ? -7.948 2.828 -6.822 1.00 94.75 145 GLU A O 1
ATOM 1175 N N . ALA A 1 146 ? -7.205 1.307 -8.298 1.00 94.94 146 ALA A N 1
ATOM 1176 C CA . ALA A 1 146 ? -5.806 1.350 -7.907 1.00 94.94 146 ALA A CA 1
ATOM 1177 C C . ALA A 1 146 ? -4.955 1.689 -9.134 1.00 94.94 146 ALA A C 1
ATOM 1179 O O . ALA A 1 146 ? -5.101 1.057 -10.186 1.00 94.94 146 ALA A O 1
ATOM 1180 N N . TYR A 1 147 ? -4.070 2.676 -9.009 1.00 94.44 147 TYR A N 1
ATOM 1181 C CA . TYR A 1 147 ? -3.216 3.111 -10.110 1.00 94.44 147 TYR A CA 1
ATOM 1182 C C . TYR A 1 147 ? -1.805 3.475 -9.641 1.00 94.44 147 TYR A C 1
ATOM 1184 O O . TYR A 1 147 ? -1.597 4.078 -8.593 1.00 94.44 147 TYR A O 1
ATOM 1192 N N . TYR A 1 148 ? -0.829 3.077 -10.442 1.00 94.62 148 TYR A N 1
ATOM 1193 C CA . TYR A 1 148 ? 0.591 3.320 -10.281 1.00 94.62 148 TYR A CA 1
ATOM 1194 C C . TYR A 1 148 ? 0.966 4.655 -10.921 1.00 94.62 148 TYR A C 1
ATOM 1196 O O . TYR A 1 148 ? 0.676 4.888 -12.102 1.00 94.62 148 TYR A O 1
ATOM 1204 N N . GLU A 1 149 ? 1.636 5.501 -10.148 1.00 93.81 149 GLU A N 1
ATOM 1205 C CA . GLU A 1 149 ? 2.266 6.727 -10.628 1.00 93.81 149 GLU A CA 1
ATOM 1206 C C . GLU A 1 149 ? 3.669 6.426 -11.177 1.00 93.81 149 GLU A C 1
ATOM 1208 O O . GLU A 1 149 ? 4.316 5.437 -10.819 1.00 93.81 149 GLU A O 1
ATOM 1213 N N . LEU A 1 150 ? 4.161 7.288 -12.070 1.00 92.12 150 LEU A N 1
ATOM 1214 C CA . LEU A 1 150 ? 5.502 7.152 -12.665 1.00 92.12 150 LEU A CA 1
ATOM 1215 C C . LEU A 1 150 ? 6.604 7.837 -11.846 1.00 92.12 150 LEU A C 1
ATOM 1217 O O . LEU A 1 150 ? 7.710 8.036 -12.354 1.00 92.12 150 LEU A O 1
ATOM 1221 N N . THR A 1 151 ? 6.299 8.161 -10.594 1.00 89.50 151 THR A N 1
ATOM 1222 C CA . THR A 1 151 ? 7.185 8.798 -9.624 1.00 89.50 151 THR A CA 1
ATOM 1223 C C . THR A 1 151 ? 8.490 8.026 -9.452 1.00 89.50 151 THR A C 1
ATOM 1225 O O . THR A 1 151 ? 8.513 6.790 -9.423 1.00 89.50 151 THR A O 1
ATOM 1228 N N . ASN A 1 152 ? 9.597 8.765 -9.376 1.00 87.25 152 ASN A N 1
ATOM 1229 C CA . ASN A 1 152 ? 10.935 8.199 -9.171 1.00 87.25 152 ASN A CA 1
ATOM 1230 C C . ASN A 1 152 ? 11.626 8.752 -7.931 1.00 87.25 152 ASN A C 1
ATOM 1232 O O . ASN A 1 152 ? 12.543 8.109 -7.430 1.00 87.25 152 ASN A O 1
ATOM 1236 N N . HIS A 1 153 ? 11.185 9.903 -7.421 1.00 87.12 153 HIS A N 1
ATOM 1237 C CA . HIS A 1 153 ? 11.789 10.541 -6.258 1.00 87.12 153 HIS A CA 1
ATOM 1238 C C . HIS A 1 153 ? 10.735 11.061 -5.276 1.00 87.12 153 HIS A C 1
ATOM 1240 O O . HIS A 1 153 ? 9.691 11.564 -5.681 1.00 87.12 153 HIS A O 1
ATOM 1246 N N . MET A 1 154 ? 11.041 11.036 -3.977 1.00 83.81 154 MET A N 1
ATOM 1247 C CA . MET A 1 154 ? 10.163 11.532 -2.907 1.00 83.81 154 MET A CA 1
ATOM 1248 C C . MET A 1 154 ? 9.771 13.005 -3.099 1.00 83.81 154 MET A C 1
ATOM 1250 O O . MET A 1 154 ? 8.700 13.414 -2.672 1.00 83.81 154 MET A O 1
ATOM 1254 N N . THR A 1 155 ? 10.606 13.804 -3.771 1.00 81.69 155 THR A N 1
ATOM 1255 C CA . THR A 1 155 ? 10.317 15.213 -4.097 1.00 81.69 155 THR A CA 1
ATOM 1256 C C . THR A 1 155 ? 9.240 15.396 -5.167 1.00 81.69 155 THR A C 1
ATOM 1258 O O . THR A 1 155 ? 8.762 16.509 -5.358 1.00 81.69 155 THR A O 1
ATOM 1261 N N . GLU A 1 156 ? 8.915 14.341 -5.917 1.00 82.00 156 GLU A N 1
ATOM 1262 C CA . GLU A 1 156 ? 7.855 14.343 -6.931 1.00 82.00 156 GLU A CA 1
ATOM 1263 C C . GLU A 1 156 ? 6.492 13.969 -6.332 1.00 82.00 156 GLU A C 1
ATOM 1265 O O . GLU A 1 156 ? 5.463 14.258 -6.944 1.00 82.00 156 GLU A O 1
ATOM 1270 N N . LEU A 1 157 ? 6.471 13.383 -5.125 1.00 82.12 157 LEU A N 1
ATOM 1271 C CA . LEU A 1 157 ? 5.238 13.234 -4.361 1.00 82.12 157 LEU A CA 1
ATOM 1272 C C . LEU A 1 157 ? 4.648 14.623 -4.107 1.00 82.12 157 LEU A C 1
ATOM 1274 O O . LEU A 1 157 ? 5.372 15.606 -3.931 1.00 82.12 157 LEU A O 1
ATOM 1278 N N . VAL A 1 158 ? 3.320 14.717 -4.044 1.00 70.88 158 VAL A N 1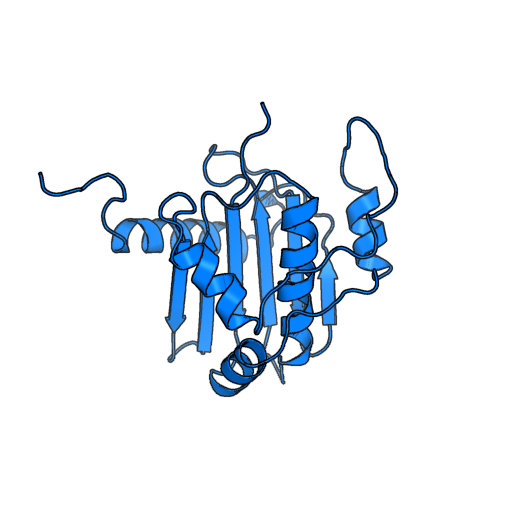
ATOM 1279 C CA . VAL A 1 158 ? 2.657 15.958 -3.626 1.00 70.88 158 VAL A CA 1
ATOM 1280 C C . VAL A 1 158 ? 3.281 16.392 -2.296 1.00 70.88 158 VAL A C 1
ATOM 1282 O O . VAL A 1 158 ? 3.250 15.617 -1.350 1.00 70.88 158 VAL A O 1
ATOM 1285 N N . ASN A 1 159 ? 3.861 17.599 -2.223 1.00 56.38 159 ASN A N 1
ATOM 1286 C CA . ASN A 1 159 ? 4.741 18.037 -1.119 1.00 56.38 159 ASN A CA 1
ATOM 1287 C C . ASN A 1 159 ? 4.214 17.750 0.302 1.00 56.38 159 ASN A C 1
ATOM 1289 O O . ASN A 1 159 ? 5.009 17.579 1.222 1.00 56.38 159 ASN A O 1
ATOM 1293 N N . ALA A 1 160 ? 2.892 17.720 0.497 1.00 61.88 160 ALA A N 1
ATOM 1294 C CA . ALA A 1 160 ? 2.290 17.358 1.776 1.00 61.88 160 ALA A CA 1
ATOM 1295 C C . ALA A 1 160 ? 2.572 15.895 2.169 1.00 61.88 160 ALA A C 1
ATOM 1297 O O . ALA A 1 160 ? 2.837 15.625 3.333 1.00 61.88 160 ALA A O 1
ATOM 1298 N N . ASP A 1 161 ? 2.572 14.965 1.216 1.00 72.69 161 ASP A N 1
ATOM 1299 C CA . ASP A 1 161 ? 2.718 13.534 1.470 1.00 72.69 161 ASP A CA 1
ATOM 1300 C C . ASP A 1 161 ? 4.144 13.194 1.918 1.00 72.69 161 ASP 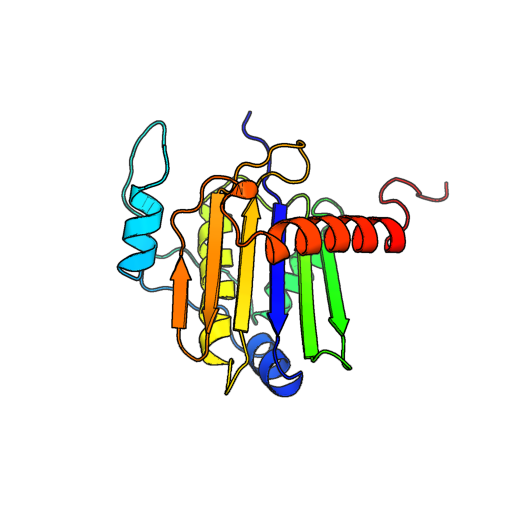A C 1
ATOM 1302 O O . ASP A 1 161 ? 4.309 12.546 2.944 1.00 72.69 161 ASP A O 1
ATOM 1306 N N . ALA A 1 162 ? 5.184 13.661 1.220 1.00 72.12 162 ALA A N 1
ATOM 1307 C CA . ALA A 1 162 ? 6.570 13.268 1.513 1.00 72.12 162 ALA A CA 1
ATOM 1308 C C . ALA A 1 162 ? 7.019 13.616 2.946 1.00 72.12 162 ALA A C 1
ATOM 1310 O O . ALA A 1 162 ? 7.586 12.772 3.643 1.00 72.12 162 ALA A O 1
ATOM 1311 N N . GLU A 1 163 ? 6.736 14.841 3.399 1.00 72.44 163 GLU A N 1
ATOM 1312 C CA . GLU A 1 163 ? 7.071 15.292 4.756 1.00 72.44 163 GLU A CA 1
ATOM 1313 C C . GLU A 1 163 ? 6.216 14.594 5.818 1.00 72.44 163 GLU A C 1
ATOM 1315 O O . GLU A 1 163 ? 6.736 14.202 6.865 1.00 72.44 163 GLU A O 1
ATOM 1320 N N . ILE A 1 164 ? 4.920 14.385 5.550 1.00 74.19 164 ILE A N 1
ATOM 1321 C CA . ILE A 1 164 ? 4.025 13.658 6.462 1.00 74.19 164 ILE A CA 1
ATOM 1322 C C . ILE A 1 164 ? 4.482 12.207 6.605 1.00 74.19 164 ILE A C 1
ATOM 1324 O O . ILE A 1 164 ? 4.540 11.707 7.722 1.00 74.19 164 ILE A O 1
ATOM 1328 N N . ILE A 1 165 ? 4.844 11.547 5.505 1.00 77.12 165 ILE A N 1
ATOM 1329 C CA . ILE A 1 165 ? 5.311 10.158 5.493 1.00 77.12 165 ILE A CA 1
ATOM 1330 C C . ILE A 1 165 ? 6.606 10.038 6.286 1.00 77.12 165 ILE A C 1
ATOM 1332 O O . ILE A 1 165 ? 6.682 9.224 7.203 1.00 77.12 165 ILE A O 1
ATOM 1336 N N . LYS A 1 166 ? 7.602 10.880 5.985 1.00 77.69 166 LYS A N 1
ATOM 1337 C CA . LYS A 1 166 ? 8.874 10.872 6.711 1.00 77.69 166 LYS A CA 1
ATOM 1338 C C . LYS A 1 166 ? 8.658 11.121 8.202 1.00 77.69 166 LYS A C 1
ATOM 1340 O O . LYS A 1 166 ? 9.129 10.341 9.021 1.00 77.69 166 LYS A O 1
ATOM 1345 N N . THR A 1 167 ? 7.906 12.167 8.549 1.00 82.06 167 THR A N 1
ATOM 1346 C CA . THR A 1 167 ? 7.593 12.491 9.948 1.00 82.06 167 THR A CA 1
ATOM 1347 C C . THR A 1 167 ? 6.871 11.334 10.626 1.00 82.06 167 THR A C 1
ATOM 1349 O O . THR A 1 167 ? 7.210 10.984 11.752 1.00 82.06 167 THR A O 1
ATOM 1352 N N . ARG A 1 168 ? 5.903 10.704 9.949 1.00 79.69 168 ARG A N 1
ATOM 1353 C CA . ARG A 1 168 ? 5.139 9.600 10.525 1.00 79.69 168 ARG A CA 1
ATOM 1354 C C . ARG A 1 168 ? 6.008 8.377 10.766 1.00 79.69 168 ARG A C 1
ATOM 1356 O O . ARG A 1 168 ? 5.890 7.770 11.823 1.00 79.69 168 ARG A O 1
ATOM 1363 N N . ILE A 1 169 ? 6.894 8.047 9.832 1.00 79.38 169 ILE A N 1
ATOM 1364 C CA . ILE A 1 169 ? 7.851 6.953 9.997 1.00 79.38 169 ILE A CA 1
ATOM 1365 C C . ILE A 1 169 ? 8.809 7.256 11.148 1.00 79.38 169 ILE A C 1
ATOM 1367 O O . ILE A 1 169 ? 8.958 6.419 12.030 1.00 79.38 169 ILE A O 1
ATOM 1371 N N . ASP A 1 170 ? 9.385 8.460 11.201 1.00 83.31 170 ASP A N 1
ATOM 1372 C CA . ASP A 1 170 ? 10.247 8.890 12.308 1.00 83.31 170 ASP A CA 1
ATOM 1373 C C . ASP A 1 170 ? 9.521 8.779 13.667 1.00 83.31 170 ASP A C 1
ATOM 1375 O O . ASP A 1 170 ? 10.091 8.275 14.636 1.00 83.31 170 ASP A O 1
ATOM 1379 N N . SER A 1 171 ? 8.248 9.191 13.745 1.00 81.19 171 SER A N 1
ATOM 1380 C CA . SER A 1 171 ? 7.425 9.057 14.956 1.00 81.19 171 SER A CA 1
ATOM 1381 C C . SER A 1 171 ? 7.151 7.601 15.327 1.00 81.19 171 SER A C 1
ATOM 1383 O O . SER A 1 171 ? 7.364 7.233 16.479 1.00 81.19 171 SER A O 1
ATOM 1385 N N . LEU A 1 172 ? 6.743 6.765 14.368 1.00 73.75 172 LEU A N 1
ATOM 1386 C CA . LEU A 1 172 ? 6.507 5.338 14.599 1.00 73.75 172 LEU A CA 1
ATOM 1387 C C . LEU A 1 172 ? 7.776 4.663 15.137 1.00 73.75 172 LEU A C 1
ATOM 1389 O O . LEU A 1 172 ? 7.736 3.984 16.159 1.00 73.75 172 LEU A O 1
ATOM 1393 N N . LEU A 1 173 ? 8.936 4.930 14.534 1.00 77.38 173 LEU A N 1
ATOM 1394 C CA . LEU A 1 173 ? 10.207 4.368 14.997 1.00 77.38 173 LEU A CA 1
ATOM 1395 C C . LEU A 1 173 ? 10.614 4.867 16.389 1.00 77.38 173 LEU A C 1
ATOM 1397 O O . LEU A 1 173 ? 11.172 4.099 17.174 1.00 77.38 173 LEU A O 1
ATOM 1401 N N . ALA A 1 174 ? 10.326 6.128 16.721 1.00 80.12 174 ALA A N 1
ATOM 1402 C CA . ALA A 1 174 ? 10.593 6.675 18.049 1.00 80.12 174 ALA A CA 1
ATOM 1403 C C . ALA A 1 174 ? 9.694 6.051 19.135 1.00 80.12 174 ALA A C 1
ATOM 1405 O O . ALA A 1 174 ? 10.164 5.796 20.250 1.00 80.12 174 ALA A O 1
ATOM 1406 N N . GLU A 1 175 ? 8.424 5.793 18.806 1.00 71.69 175 GLU A N 1
ATOM 1407 C CA . GLU A 1 175 ? 7.431 5.143 19.672 1.00 71.69 175 GLU A CA 1
ATOM 1408 C C . GLU A 1 175 ? 7.717 3.644 19.858 1.00 71.69 175 GLU A C 1
ATOM 1410 O O . GLU A 1 175 ? 7.499 3.104 20.942 1.00 71.69 175 GLU A O 1
ATOM 1415 N N . GLY A 1 176 ? 8.280 2.988 18.840 1.00 62.72 176 GLY A N 1
ATOM 1416 C CA . GLY A 1 176 ? 8.665 1.574 18.861 1.00 62.72 176 GLY A CA 1
ATOM 1417 C C . GLY A 1 176 ? 9.906 1.222 19.697 1.00 62.72 176 GLY A C 1
ATOM 1418 O O . GLY A 1 176 ? 10.290 0.058 19.680 1.00 62.72 176 GLY A O 1
ATOM 1419 N N . GLN A 1 177 ? 10.529 2.194 20.387 1.00 49.41 177 GLN A N 1
ATOM 1420 C CA . GLN A 1 177 ? 11.708 2.083 21.275 1.00 49.41 177 GLN A CA 1
ATOM 1421 C C . GLN A 1 177 ? 12.581 0.823 21.069 1.00 49.41 177 GLN A C 1
ATOM 1423 O O . GLN A 1 177 ? 12.509 -0.151 21.815 1.00 49.41 177 GLN A O 1
ATOM 1428 N N . ASP A 1 178 ? 13.478 0.966 20.091 1.00 49.50 178 ASP A N 1
ATOM 1429 C CA . ASP A 1 178 ? 14.759 0.281 19.886 1.00 49.50 178 ASP A CA 1
ATOM 1430 C C . ASP A 1 178 ? 14.740 -1.230 19.540 1.00 49.50 178 ASP A C 1
ATOM 1432 O O . ASP A 1 178 ? 14.775 -2.079 20.436 1.00 49.50 178 ASP A O 1
ATOM 1436 N N . PRO A 1 179 ? 14.830 -1.611 18.242 1.00 50.47 179 PRO A N 1
ATOM 1437 C CA . PRO A 1 179 ? 15.079 -3.003 17.852 1.00 50.47 179 PRO A CA 1
ATOM 1438 C C . PRO A 1 179 ? 16.438 -3.547 18.345 1.00 50.47 179 PRO A C 1
ATOM 1440 O O . PRO A 1 179 ? 16.692 -4.745 18.206 1.00 50.47 179 PRO A O 1
ATOM 1443 N N . TYR A 1 180 ? 17.301 -2.703 18.928 1.00 46.66 180 TYR A N 1
ATOM 1444 C CA . TYR A 1 180 ? 18.588 -3.059 19.528 1.00 46.66 180 TYR A CA 1
ATOM 1445 C C . TYR A 1 180 ? 18.588 -3.113 21.064 1.00 46.66 180 TYR A C 1
ATOM 1447 O O . TYR A 1 180 ? 19.616 -3.472 21.640 1.00 46.66 180 TYR A O 1
ATOM 1455 N N . ASN A 1 181 ? 17.471 -2.840 21.74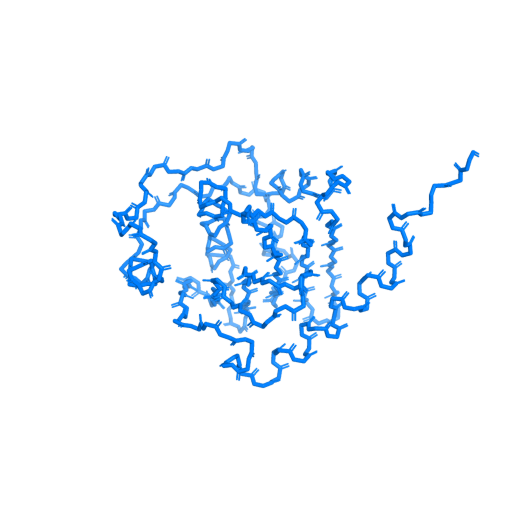7 1.00 42.50 181 ASN A N 1
ATOM 1456 C CA . ASN A 1 181 ? 17.405 -2.926 23.208 1.00 42.50 181 ASN A CA 1
ATOM 1457 C C . ASN A 1 181 ? 16.814 -4.272 23.659 1.00 42.50 181 ASN A C 1
ATOM 1459 O O . ASN A 1 181 ? 15.666 -4.371 24.094 1.00 42.50 181 ASN A O 1
ATOM 1463 N N . THR A 1 182 ? 17.601 -5.343 23.547 1.00 40.62 182 THR A N 1
ATOM 1464 C CA . THR A 1 182 ? 17.338 -6.582 24.293 1.00 40.62 182 THR A CA 1
ATOM 1465 C C . THR A 1 182 ? 17.854 -6.427 25.725 1.00 40.62 182 THR A C 1
ATOM 1467 O O . THR A 1 182 ? 19.041 -6.143 25.883 1.00 40.62 182 THR A O 1
ATOM 1470 N N . PRO A 1 183 ? 17.035 -6.646 26.771 1.00 38.91 183 PRO A N 1
ATOM 1471 C CA . PRO A 1 183 ? 17.585 -6.908 28.092 1.00 38.91 183 PRO A CA 1
ATOM 1472 C C . PRO A 1 183 ? 18.380 -8.221 28.043 1.00 38.91 183 PRO A C 1
ATOM 1474 O O . PRO A 1 183 ? 17.860 -9.226 27.549 1.00 38.91 183 PRO A O 1
ATOM 1477 N N . ASP A 1 184 ? 19.629 -8.163 28.514 1.00 44.19 184 ASP A N 1
ATOM 1478 C CA . ASP A 1 184 ? 20.505 -9.319 28.769 1.00 44.19 184 ASP A CA 1
ATOM 1479 C C . ASP A 1 184 ? 19.854 -10.365 29.696 1.00 44.19 184 ASP A C 1
ATOM 1481 O O . ASP A 1 184 ? 19.142 -9.968 30.654 1.00 44.19 184 ASP A O 1
#

Secondary structure (DSSP, 8-state):
---PEEEEEEEE--HHHHHHHHHSPPP-----HHHHHHHHHS--SS--PPPPS-----SSHHHHHHHHHH-TTT-EEEEEETTTTEEEEEEEEEES-HHHHHHHHHHHHHGGGG--TT-EEEEEEE-TTTT--BEEEEEEEETTEEEEE---BGGGS-HHHHHHHHHHHHHHHHHT--TT----

Sequence (184 aa):
MSEPSSLYIKVKIEQSHLNSFFAARPATATASKNQEAWWQSRKMYSPMDLPQGLFIQAATNRAVFDELLADRRAVAMEEYDEASQEWTFLCLMFSENYREILPMLNCCASLADYLQGDENGIALVYDYFWGSTDVMVELRLRPHEAYYELTNHMTELVNADAEIIKTRIDSLLAEGQDPYNTPD

Foldseek 3Di:
DDAAWKKKKKKQAAPVLVVVQQQAAQDQDDDDPQNQVLLQLDDDPDDDGDDHRQADPDNGLNVVLVVLVPPLVQPKDWDADNVRSMTIIIGGRQGPDCSRVVNVVSSVQCSLCSADDAMKMWMWTGHPPVPAQFTSWIWIHHNVDIGTDNDTGLVPPPVVCSVCRNVVVVVRVVVVPDSPDDDD